Protein AF-A0A813JU28-F1 (afdb_monomer_lite)

Secondary structure (DSSP, 8-state):
----PPPPPPP-----------------------------------------------------------HHHHS-SS---------------SHHHHHHHHHHHHHHHHHHHHHHHHHHHHHHHHHHHHHHHHHHHHHHHHHHHHHHHHHHHHHHHHHHHHHHHHHHHHHHHHHHHHHHHHHHHHHHHHHHHHHHHHHHHT-

Structure (mmCIF, N/CA/C/O backbone):
data_AF-A0A813JU28-F1
#
_entry.id   AF-A0A813JU28-F1
#
loop_
_atom_site.group_PDB
_atom_site.id
_atom_site.type_symbol
_atom_site.label_atom_id
_atom_site.label_alt_id
_atom_site.label_comp_id
_atom_site.label_asym_id
_atom_site.label_entity_id
_atom_site.label_seq_id
_atom_site.pdbx_PDB_ins_code
_atom_site.Cartn_x
_atom_site.Cartn_y
_atom_site.Cartn_z
_atom_site.occupancy
_atom_site.B_iso_or_equiv
_atom_site.auth_seq_id
_atom_site.auth_comp_id
_atom_site.auth_asym_id
_atom_site.auth_atom_id
_atom_site.pdbx_PDB_model_num
ATOM 1 N N . HIS A 1 1 ? 41.456 51.556 26.340 1.00 43.59 1 HIS A N 1
ATOM 2 C CA . HIS A 1 1 ? 42.164 50.316 25.970 1.00 43.59 1 HIS A CA 1
ATOM 3 C C . HIS A 1 1 ? 41.376 49.131 26.491 1.00 43.59 1 HIS A C 1
ATOM 5 O O . HIS A 1 1 ? 41.297 48.965 27.698 1.00 43.59 1 HIS A O 1
ATOM 11 N N . VAL A 1 2 ? 40.732 48.374 25.601 1.00 49.44 2 VAL A N 1
ATOM 12 C CA . VAL A 1 2 ? 40.021 47.136 25.949 1.00 49.44 2 VAL A CA 1
ATOM 13 C C . VAL A 1 2 ? 40.863 45.980 25.423 1.00 49.44 2 VAL A C 1
ATOM 15 O O . VAL A 1 2 ? 41.168 45.916 24.235 1.00 49.44 2 VAL A O 1
ATOM 18 N N . GLU A 1 3 ? 41.313 45.138 26.344 1.00 53.16 3 GLU A N 1
ATOM 19 C CA . GLU A 1 3 ? 42.254 44.045 26.126 1.00 53.16 3 GLU A CA 1
ATOM 20 C C . GLU A 1 3 ? 41.487 42.798 25.651 1.00 53.16 3 GLU A C 1
ATOM 22 O O . GLU A 1 3 ? 40.734 42.182 26.404 1.00 53.16 3 GLU A O 1
ATOM 27 N N . MET A 1 4 ? 41.637 42.445 24.373 1.00 57.81 4 MET A N 1
ATOM 28 C CA . MET A 1 4 ? 41.062 41.231 23.787 1.00 57.81 4 MET A CA 1
ATOM 29 C C . MET A 1 4 ? 41.985 40.042 24.074 1.00 57.81 4 MET A C 1
ATOM 31 O O . MET A 1 4 ? 43.099 39.978 23.558 1.00 57.81 4 MET A O 1
ATOM 35 N N . ARG A 1 5 ? 41.524 39.083 24.885 1.00 66.38 5 ARG A N 1
ATOM 36 C CA . ARG A 1 5 ? 42.228 37.808 25.101 1.00 66.38 5 ARG A CA 1
ATOM 37 C C . ARG A 1 5 ? 41.862 36.786 24.014 1.00 66.38 5 ARG A C 1
ATOM 39 O O . ARG A 1 5 ? 40.679 36.656 23.700 1.00 66.38 5 ARG A O 1
ATOM 46 N N . PRO A 1 6 ? 42.826 36.012 23.479 1.00 67.81 6 PRO A N 1
ATOM 47 C CA . PRO A 1 6 ? 42.546 34.993 22.472 1.00 67.81 6 PRO A CA 1
ATOM 48 C C . PRO A 1 6 ? 41.989 33.694 23.081 1.00 67.81 6 PRO A C 1
ATOM 50 O O . PRO A 1 6 ? 42.410 33.239 24.148 1.00 67.81 6 PRO A O 1
ATOM 53 N N . ALA A 1 7 ? 41.046 33.087 22.359 1.00 64.56 7 ALA A N 1
ATOM 54 C CA . ALA A 1 7 ? 40.423 31.806 22.674 1.00 64.56 7 ALA A CA 1
ATOM 55 C C . ALA A 1 7 ? 41.393 30.626 22.460 1.00 64.56 7 ALA A C 1
ATOM 57 O O . ALA A 1 7 ? 42.133 30.578 21.478 1.00 64.56 7 ALA A O 1
ATOM 58 N N . LYS A 1 8 ? 41.376 29.653 23.381 1.00 69.62 8 LYS A N 1
ATOM 59 C CA . LYS A 1 8 ? 42.176 28.418 23.303 1.00 69.62 8 LYS A CA 1
ATOM 60 C C . LYS A 1 8 ? 41.512 27.378 22.382 1.00 69.62 8 LYS A C 1
ATOM 62 O O . LYS A 1 8 ? 40.290 27.244 22.429 1.00 69.62 8 LYS A O 1
ATOM 67 N N . PRO A 1 9 ? 42.286 26.588 21.614 1.00 64.25 9 PRO A N 1
ATOM 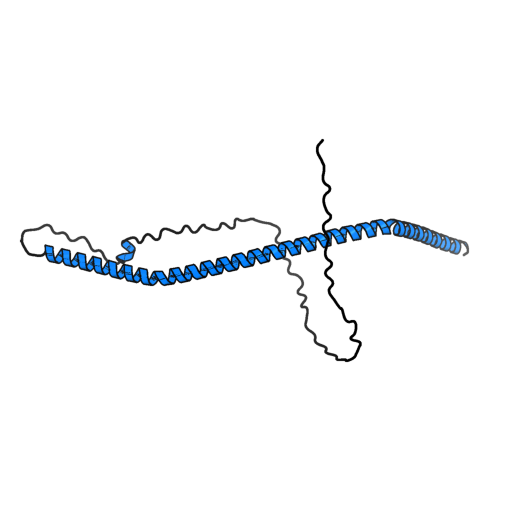68 C CA . PRO A 1 9 ? 41.743 25.526 20.775 1.00 64.25 9 PRO A CA 1
ATOM 69 C C . PRO A 1 9 ? 41.393 24.266 21.583 1.00 64.25 9 PRO A C 1
ATOM 71 O O . PRO A 1 9 ? 42.148 23.816 22.449 1.00 64.25 9 PRO A O 1
ATOM 74 N N . VAL A 1 10 ? 40.242 23.678 21.256 1.00 69.19 10 VAL A N 1
ATOM 75 C CA . VAL A 1 10 ? 39.740 22.407 21.794 1.00 69.19 10 VAL A CA 1
ATOM 76 C C . VAL A 1 10 ? 40.459 21.244 21.100 1.00 69.19 10 VAL A C 1
ATOM 78 O O . VAL A 1 10 ? 40.360 21.079 19.885 1.00 69.19 10 VAL A O 1
ATOM 81 N N . LYS A 1 11 ? 41.176 20.420 21.874 1.00 62.31 11 LYS A N 1
ATOM 82 C CA . LYS A 1 11 ? 41.761 19.149 21.415 1.00 62.31 11 LYS A CA 1
ATOM 83 C C . LYS A 1 11 ? 40.643 18.127 21.176 1.00 62.31 11 LYS A C 1
ATOM 85 O O . LYS A 1 11 ? 39.951 17.756 22.120 1.00 62.31 11 LYS A O 1
ATOM 90 N N . ARG A 1 12 ? 40.489 17.638 19.939 1.00 57.06 12 ARG A N 1
ATOM 91 C CA . ARG A 1 12 ? 39.702 16.428 19.646 1.00 57.06 12 ARG A CA 1
ATOM 92 C C . ARG A 1 12 ? 40.570 15.208 19.939 1.00 57.06 12 ARG A C 1
ATOM 94 O O . ARG A 1 12 ? 41.604 15.019 19.303 1.00 57.06 12 ARG A O 1
ATOM 101 N N . GLY A 1 13 ? 40.169 14.436 20.944 1.00 57.25 13 GLY A N 1
ATOM 102 C CA . GLY A 1 13 ? 40.769 13.150 21.272 1.00 57.25 13 GLY A CA 1
ATOM 103 C C . GLY A 1 13 ? 40.423 12.107 20.216 1.00 57.25 13 GLY A C 1
ATOM 104 O O . GLY A 1 13 ? 39.275 12.000 19.790 1.00 57.25 13 GLY A O 1
ATOM 105 N N . ALA A 1 14 ? 41.446 11.368 19.801 1.00 53.47 14 ALA A N 1
ATOM 106 C CA . ALA A 1 14 ? 41.339 10.155 19.015 1.00 53.47 14 ALA A CA 1
ATOM 107 C C . ALA A 1 14 ? 40.739 9.025 19.865 1.00 53.47 14 ALA A C 1
ATOM 109 O O . ALA A 1 14 ? 41.162 8.819 21.002 1.00 53.47 14 ALA A O 1
ATOM 110 N N . SER A 1 15 ? 39.819 8.256 19.289 1.00 57.75 15 SER A N 1
ATOM 111 C CA . SER A 1 15 ? 39.509 6.903 19.748 1.00 57.75 15 SER A CA 1
ATOM 112 C C . SER A 1 15 ? 39.747 5.948 18.586 1.00 57.75 15 SER A C 1
ATOM 114 O O . SER A 1 15 ? 39.012 5.966 17.598 1.00 57.75 15 SER A O 1
ATOM 116 N N . GLY A 1 16 ? 40.819 5.167 18.697 1.00 52.62 16 GLY A N 1
ATOM 117 C CA . GLY A 1 16 ? 41.040 3.987 17.877 1.00 52.62 16 GLY A CA 1
ATOM 118 C C . GLY A 1 16 ? 40.160 2.823 18.335 1.00 52.62 16 GLY A C 1
ATOM 119 O O . GLY A 1 16 ? 39.767 2.748 19.497 1.00 52.62 16 GLY A O 1
ATOM 120 N N . GLY A 1 17 ? 39.879 1.932 17.393 1.00 50.34 17 GLY A N 1
ATOM 121 C CA . GLY A 1 17 ? 39.308 0.599 17.583 1.00 50.34 17 GLY A CA 1
ATOM 122 C C . GLY A 1 17 ? 39.415 -0.103 16.229 1.00 50.34 17 GLY A C 1
ATOM 123 O O . GLY A 1 17 ? 38.808 0.339 15.261 1.00 50.34 17 GLY A O 1
ATOM 124 N N . ASP A 1 18 ? 40.468 -0.882 16.014 1.00 47.97 18 ASP A N 1
ATOM 125 C CA . ASP A 1 18 ? 40.593 -2.313 16.332 1.00 47.97 18 ASP A CA 1
ATOM 126 C C . ASP A 1 18 ? 40.075 -3.225 15.205 1.00 47.97 18 ASP A C 1
ATOM 128 O O . ASP A 1 18 ? 38.883 -3.439 15.020 1.00 47.97 18 ASP A O 1
ATOM 132 N N . GLY A 1 19 ? 41.043 -3.778 14.465 1.00 54.94 19 GLY A N 1
ATOM 133 C CA . GLY A 1 19 ? 41.172 -5.220 14.251 1.00 54.94 19 GLY A CA 1
ATOM 134 C C . GLY A 1 19 ? 40.055 -5.971 13.526 1.00 54.94 19 GLY A C 1
ATOM 135 O O . GLY A 1 19 ? 39.372 -6.784 14.141 1.00 54.94 19 GLY A O 1
ATOM 136 N N . ALA A 1 20 ? 39.989 -5.867 12.197 1.00 52.59 20 ALA A N 1
ATOM 137 C CA . ALA A 1 20 ? 39.341 -6.891 11.374 1.00 52.59 20 ALA A CA 1
ATOM 138 C C . ALA A 1 20 ? 40.394 -7.876 10.837 1.00 52.59 20 ALA A C 1
ATOM 140 O O . ALA A 1 20 ? 41.112 -7.602 9.874 1.00 52.59 20 ALA A O 1
ATOM 141 N N . LYS A 1 21 ? 40.491 -9.028 11.511 1.00 60.69 21 LYS A N 1
ATOM 142 C CA . LYS A 1 21 ? 41.223 -10.223 11.073 1.00 60.69 21 LYS A CA 1
ATOM 143 C C . LYS A 1 21 ? 40.696 -10.687 9.713 1.00 60.69 21 LYS A C 1
ATOM 145 O O . LYS A 1 21 ? 39.556 -11.123 9.597 1.00 60.69 21 LYS A O 1
ATOM 150 N N . MET A 1 22 ? 41.564 -10.641 8.713 1.00 49.59 22 MET A N 1
ATOM 151 C CA . MET A 1 22 ? 41.409 -11.360 7.454 1.00 49.59 22 MET A CA 1
ATOM 152 C C . MET A 1 22 ? 41.795 -12.823 7.666 1.00 49.59 22 MET A C 1
ATOM 154 O O . MET A 1 22 ? 42.898 -13.103 8.132 1.00 49.59 22 MET A O 1
ATOM 158 N N . GLY A 1 23 ? 40.915 -13.742 7.273 1.00 49.75 23 GLY A N 1
ATOM 159 C CA . GLY A 1 23 ? 41.302 -15.121 6.995 1.00 49.75 23 GLY A CA 1
ATOM 160 C C . GLY A 1 23 ? 40.292 -16.159 7.447 1.00 49.75 23 GLY A C 1
ATOM 161 O O . GLY A 1 23 ? 40.390 -16.623 8.574 1.00 49.75 23 GLY A O 1
ATOM 162 N N . ILE A 1 24 ? 39.417 -16.586 6.531 1.00 55.72 24 ILE A N 1
ATOM 163 C CA . ILE A 1 24 ? 39.067 -18.003 6.362 1.00 55.72 24 ILE A CA 1
ATOM 164 C C . ILE A 1 24 ? 38.955 -18.265 4.853 1.00 55.72 24 ILE A C 1
ATOM 166 O O . ILE A 1 24 ? 38.099 -17.715 4.164 1.00 55.72 24 ILE A O 1
ATOM 170 N N . MET A 1 25 ? 39.898 -19.061 4.351 1.00 50.22 25 MET A N 1
ATOM 171 C CA . MET A 1 25 ? 39.865 -19.716 3.044 1.00 50.22 25 MET A CA 1
ATOM 172 C C . MET A 1 25 ? 38.956 -20.953 3.112 1.00 50.22 25 MET A C 1
ATOM 174 O O . MET A 1 25 ? 38.957 -21.599 4.153 1.00 50.22 25 MET A O 1
ATOM 178 N N . ARG A 1 26 ? 38.282 -21.254 1.984 1.00 50.09 26 ARG A N 1
ATOM 179 C CA . ARG A 1 26 ? 38.041 -22.578 1.340 1.00 50.09 26 ARG A CA 1
ATOM 180 C C . ARG A 1 26 ? 37.635 -23.760 2.257 1.00 50.09 26 ARG A C 1
ATOM 182 O O . ARG A 1 26 ? 38.300 -24.048 3.233 1.00 50.09 26 ARG A O 1
ATOM 189 N N . ASP A 1 27 ? 36.577 -24.525 1.989 1.00 45.41 27 ASP A N 1
ATOM 190 C CA . ASP A 1 27 ? 36.450 -25.443 0.847 1.00 45.41 27 ASP A CA 1
ATOM 191 C C . ASP A 1 27 ? 35.089 -26.182 0.852 1.00 45.41 27 ASP A C 1
ATOM 193 O O . ASP A 1 27 ? 34.509 -26.402 1.909 1.00 45.41 27 ASP A O 1
ATOM 197 N N . ALA A 1 28 ? 34.703 -26.637 -0.350 1.00 45.62 28 ALA A N 1
ATOM 198 C CA . ALA A 1 28 ? 33.995 -27.881 -0.707 1.00 45.62 28 ALA A CA 1
ATOM 199 C C . ALA A 1 28 ? 32.572 -28.214 -0.194 1.00 45.62 28 ALA A C 1
ATOM 201 O O . ALA A 1 28 ? 32.295 -28.255 0.997 1.00 45.62 28 ALA A O 1
ATOM 202 N N . GLY A 1 29 ? 31.741 -28.707 -1.129 1.00 40.00 29 GLY A N 1
ATOM 203 C CA . GLY A 1 29 ? 30.912 -29.894 -0.859 1.00 40.00 29 GLY A CA 1
ATOM 204 C C . GLY A 1 29 ? 29.452 -29.849 -1.313 1.00 40.00 29 GLY A C 1
ATOM 205 O O . GLY A 1 29 ? 28.598 -29.328 -0.614 1.00 40.00 29 GLY A O 1
ATOM 206 N N . ALA A 1 30 ? 29.206 -30.471 -2.467 1.00 48.53 30 ALA A N 1
ATOM 207 C CA . ALA A 1 30 ? 27.951 -30.951 -3.060 1.00 48.53 30 ALA A CA 1
ATOM 208 C C . ALA A 1 30 ? 26.728 -31.208 -2.145 1.00 48.53 30 ALA A C 1
ATOM 210 O O . ALA A 1 30 ? 26.845 -31.840 -1.101 1.00 48.53 30 ALA A O 1
ATOM 211 N N . SER A 1 31 ? 25.522 -30.930 -2.654 1.00 45.62 31 SER A N 1
ATOM 212 C CA . SER A 1 31 ? 24.521 -31.980 -2.939 1.00 45.62 31 SER A CA 1
ATOM 213 C C . SER A 1 31 ? 23.272 -31.418 -3.630 1.00 45.62 31 SER A C 1
ATOM 215 O O . SER A 1 31 ? 22.869 -30.277 -3.428 1.00 45.62 31 SER A O 1
ATOM 217 N N . SER A 1 32 ? 22.741 -32.259 -4.509 1.00 49.91 32 SER A N 1
ATOM 218 C CA . SER A 1 32 ? 21.509 -32.141 -5.282 1.00 49.91 32 SER A CA 1
ATOM 219 C C . SER A 1 32 ? 20.284 -32.259 -4.377 1.00 49.91 32 SER A C 1
ATOM 221 O O . SER A 1 32 ? 20.268 -33.160 -3.545 1.00 49.91 32 SER A O 1
ATOM 223 N N . ASP A 1 33 ? 19.248 -31.452 -4.609 1.00 52.53 33 ASP A N 1
ATOM 224 C CA . ASP A 1 33 ? 17.870 -31.880 -4.352 1.00 52.53 33 ASP A CA 1
ATOM 225 C C . ASP A 1 33 ? 16.913 -31.155 -5.304 1.00 52.53 33 ASP A C 1
ATOM 227 O O . ASP A 1 33 ? 16.855 -29.924 -5.359 1.00 52.53 33 ASP A O 1
ATOM 231 N N . GLU A 1 34 ? 16.212 -31.953 -6.105 1.00 54.66 34 GLU A N 1
ATOM 232 C CA . GLU A 1 34 ? 15.062 -31.522 -6.884 1.00 54.66 34 GLU A CA 1
ATOM 233 C C . GLU A 1 34 ? 13.837 -31.453 -5.971 1.00 54.66 34 GLU A C 1
ATOM 235 O O . GLU A 1 34 ? 13.659 -32.285 -5.084 1.00 54.66 34 GLU A O 1
ATOM 240 N N . GLY A 1 35 ? 12.964 -30.474 -6.195 1.00 46.38 35 GLY A N 1
ATOM 241 C CA . GLY A 1 35 ? 11.748 -30.332 -5.406 1.00 46.38 35 GLY A CA 1
ATOM 242 C C . GLY A 1 35 ? 10.858 -29.225 -5.937 1.00 46.38 35 GLY A C 1
ATOM 243 O O . GLY A 1 35 ? 10.902 -28.090 -5.471 1.00 46.38 35 GLY A O 1
ATOM 244 N N . GLU A 1 36 ? 10.061 -29.579 -6.937 1.00 48.81 36 GLU A N 1
ATOM 245 C CA . GLU A 1 36 ? 8.922 -28.824 -7.443 1.00 48.81 36 GLU A CA 1
ATOM 246 C C . GLU A 1 36 ? 8.051 -28.261 -6.308 1.00 48.81 36 GLU A C 1
ATOM 248 O O . GLU A 1 36 ? 7.661 -28.974 -5.384 1.00 48.81 36 GLU A O 1
ATOM 253 N N . SER A 1 37 ? 7.656 -26.993 -6.414 1.00 47.88 37 SER A N 1
ATOM 254 C CA . SER A 1 37 ? 6.416 -26.489 -5.816 1.00 47.88 37 SER A CA 1
ATOM 255 C C . SER A 1 37 ? 5.927 -25.273 -6.595 1.00 47.88 37 SER A C 1
ATOM 257 O O . SER A 1 37 ? 6.357 -24.141 -6.394 1.00 47.88 37 SER A O 1
ATOM 259 N N . ALA A 1 38 ? 5.046 -25.592 -7.540 1.00 42.38 38 ALA A N 1
ATOM 260 C CA . ALA A 1 38 ? 4.008 -24.784 -8.163 1.00 42.38 38 ALA A CA 1
ATOM 261 C C . ALA A 1 38 ? 3.862 -23.331 -7.670 1.00 42.38 38 ALA A C 1
ATOM 263 O O . ALA A 1 38 ? 3.266 -23.056 -6.628 1.00 42.38 38 ALA A O 1
ATOM 264 N N . ILE A 1 39 ? 4.267 -22.386 -8.518 1.00 44.91 39 ILE A N 1
ATOM 265 C CA . ILE A 1 39 ? 3.690 -21.043 -8.520 1.00 44.91 39 ILE A CA 1
ATOM 266 C C . ILE A 1 39 ? 2.420 -21.154 -9.366 1.00 44.91 39 ILE A C 1
ATOM 268 O O . ILE A 1 39 ? 2.476 -21.163 -10.595 1.00 44.91 39 ILE A O 1
ATOM 272 N N . ALA A 1 40 ? 1.278 -21.343 -8.707 1.00 41.72 40 ALA A N 1
ATOM 273 C CA . ALA A 1 40 ? -0.017 -21.338 -9.369 1.00 41.72 40 ALA A CA 1
ATOM 274 C C . ALA A 1 40 ? -0.274 -19.945 -9.962 1.00 41.72 40 ALA A C 1
ATOM 276 O O . ALA A 1 40 ? -0.632 -19.000 -9.260 1.00 41.72 40 ALA A O 1
ATOM 277 N N . LEU A 1 41 ? -0.079 -19.836 -11.275 1.00 44.62 41 LEU A N 1
ATOM 278 C CA . LEU A 1 41 ? -0.705 -18.822 -12.107 1.00 44.62 41 LEU A CA 1
ATOM 279 C C . LEU A 1 41 ? -2.212 -19.093 -12.104 1.00 44.62 41 LEU A C 1
ATOM 281 O O . LEU A 1 41 ? -2.676 -20.032 -12.747 1.00 44.62 41 LEU A O 1
ATOM 285 N N . VAL A 1 42 ? -2.974 -18.272 -11.388 1.00 40.44 42 VAL A N 1
ATOM 286 C CA . VAL A 1 42 ? -4.395 -18.082 -11.689 1.00 40.44 42 VAL A CA 1
ATOM 287 C C . VAL A 1 42 ? -4.512 -16.727 -12.366 1.00 40.44 42 VAL A C 1
ATOM 289 O O . VAL A 1 42 ? -4.503 -15.681 -11.719 1.00 40.44 42 VAL A O 1
ATOM 292 N N . SER A 1 43 ? -4.544 -16.790 -13.694 1.00 43.16 43 SER A N 1
ATOM 293 C CA . SER A 1 43 ? -5.000 -15.719 -14.568 1.00 43.16 43 SER A CA 1
ATOM 294 C C . SER A 1 43 ? -6.480 -15.424 -14.332 1.00 43.16 43 SER A C 1
ATOM 296 O O . SER A 1 43 ? -7.288 -16.333 -14.149 1.00 43.16 43 SER A O 1
ATOM 298 N N . ASP A 1 44 ? -6.781 -14.133 -14.421 1.00 38.16 44 ASP A N 1
ATOM 299 C CA . ASP A 1 44 ? -7.996 -13.531 -14.960 1.00 38.16 44 ASP A CA 1
ATOM 300 C C . ASP A 1 44 ? -9.339 -13.932 -14.343 1.00 38.16 44 ASP A C 1
ATOM 302 O O . ASP A 1 44 ? -10.022 -14.885 -14.715 1.00 38.16 44 ASP A O 1
ATOM 306 N N . SER A 1 45 ? -9.814 -13.049 -13.473 1.00 40.78 45 SER A N 1
ATOM 307 C CA . SER A 1 45 ? -11.221 -12.675 -13.490 1.00 40.78 45 SER A CA 1
ATOM 308 C C . SER A 1 45 ? -11.300 -11.160 -13.508 1.00 40.78 45 SER A C 1
ATOM 310 O O . SER A 1 45 ? -10.994 -10.480 -12.529 1.00 40.78 45 SER A O 1
ATOM 312 N N . GLU A 1 46 ? -11.680 -10.651 -14.674 1.00 48.91 46 GLU A N 1
ATOM 313 C CA . GLU A 1 46 ? -12.202 -9.311 -14.853 1.00 48.91 46 GLU A CA 1
ATOM 314 C C . GLU A 1 46 ? -13.262 -9.024 -13.786 1.00 48.91 46 GLU A C 1
ATOM 316 O O . GLU A 1 46 ? -14.347 -9.599 -13.795 1.00 48.91 46 GLU A O 1
ATOM 321 N N . LEU A 1 47 ? -12.975 -8.087 -12.888 1.00 41.09 47 LEU A N 1
ATOM 322 C CA . LEU A 1 47 ? -14.012 -7.301 -12.239 1.00 41.09 47 LEU A CA 1
ATOM 323 C C . LEU A 1 47 ? -13.609 -5.839 -12.330 1.00 41.09 47 LEU A C 1
ATOM 325 O O . LEU A 1 47 ? -12.983 -5.254 -11.448 1.00 41.09 47 LEU A O 1
ATOM 329 N N . SER A 1 48 ? -14.010 -5.268 -13.463 1.00 38.47 48 SER A N 1
ATOM 330 C CA . SER A 1 48 ? -14.520 -3.908 -13.540 1.00 38.47 48 SER A CA 1
ATOM 331 C C . SER A 1 48 ? -15.209 -3.512 -12.228 1.00 38.47 48 SER A C 1
ATOM 333 O O . SER A 1 48 ? -16.300 -3.982 -11.916 1.00 38.47 48 SER A O 1
ATOM 335 N N . PHE A 1 49 ? -14.581 -2.608 -11.486 1.00 38.00 49 PHE A N 1
ATOM 336 C CA . PHE A 1 49 ? -15.301 -1.619 -10.695 1.00 38.00 49 PHE A CA 1
ATOM 337 C C . PHE A 1 49 ? -14.883 -0.241 -11.198 1.00 38.00 49 PHE A C 1
ATOM 339 O O . PHE A 1 49 ? -14.161 0.518 -10.554 1.00 38.00 49 PHE A O 1
ATOM 346 N N . GLY A 1 50 ? -15.362 0.060 -12.409 1.00 35.22 50 GLY A N 1
ATOM 347 C CA . GLY A 1 50 ? -15.671 1.430 -12.785 1.00 35.22 50 GLY A CA 1
ATOM 348 C C . GLY A 1 50 ? -16.585 2.045 -11.724 1.00 35.22 50 GLY A C 1
ATOM 349 O O . GLY A 1 50 ? -17.478 1.386 -11.187 1.00 35.22 50 GLY A O 1
ATOM 350 N N . GLY A 1 51 ? -16.289 3.290 -11.366 1.00 46.84 51 GLY A N 1
ATOM 351 C CA . GLY A 1 51 ? -16.872 3.950 -10.212 1.00 46.84 51 GLY A CA 1
ATOM 352 C C . GLY A 1 51 ? -18.395 3.993 -10.213 1.00 46.84 51 GLY A C 1
ATOM 353 O O . GLY A 1 51 ? -19.009 4.393 -11.192 1.00 46.84 51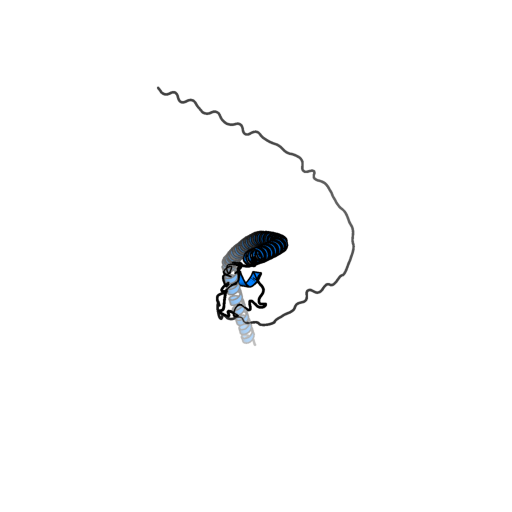 GLY A O 1
ATOM 354 N N . VAL A 1 52 ? -18.978 3.699 -9.053 1.00 40.88 52 VAL A N 1
ATOM 355 C CA . VAL A 1 52 ? -20.234 4.293 -8.596 1.00 40.88 52 VAL A CA 1
ATOM 356 C C . VAL A 1 52 ? -20.186 4.347 -7.068 1.00 40.88 52 VAL A C 1
ATOM 358 O O . VAL A 1 52 ? -20.048 3.324 -6.409 1.00 40.88 52 VAL A O 1
ATOM 361 N N . GLY A 1 53 ? -20.317 5.548 -6.507 1.00 37.56 53 GLY A N 1
ATOM 362 C CA . GLY A 1 53 ? -20.762 5.740 -5.127 1.00 37.56 53 GLY A CA 1
ATOM 363 C C . GLY A 1 53 ? -19.706 5.567 -4.037 1.00 37.56 53 GLY A C 1
ATOM 364 O O . GLY A 1 53 ? -19.642 4.538 -3.372 1.00 37.56 53 GLY A O 1
ATOM 365 N N . LEU A 1 54 ? -19.021 6.668 -3.706 1.00 41.44 54 LEU A N 1
ATOM 366 C CA . LEU A 1 54 ? -18.661 6.987 -2.318 1.00 41.44 54 LEU A CA 1
ATOM 367 C C . LEU A 1 54 ? -19.957 7.142 -1.497 1.00 41.44 54 LEU A C 1
ATOM 369 O O . LEU A 1 54 ? -20.345 8.231 -1.076 1.00 41.44 54 LEU A O 1
ATOM 373 N N . SER A 1 55 ? -20.671 6.038 -1.303 1.00 37.91 55 SER A N 1
ATOM 374 C CA . SER A 1 55 ? -21.734 5.937 -0.324 1.00 37.91 55 SER A CA 1
ATOM 375 C C . SER A 1 55 ? -21.053 5.927 1.029 1.00 37.91 55 SER A C 1
ATOM 377 O O . SER A 1 55 ? -20.452 4.934 1.430 1.00 37.91 55 SER A O 1
ATOM 379 N N . ARG A 1 56 ? -21.104 7.095 1.681 1.00 47.88 56 ARG A N 1
ATOM 380 C CA . ARG A 1 56 ? -21.026 7.291 3.131 1.00 47.88 56 ARG A CA 1
ATOM 381 C C . ARG A 1 56 ? -21.106 5.955 3.878 1.00 47.88 56 ARG A C 1
ATOM 383 O O . ARG A 1 56 ? -22.202 5.436 4.086 1.00 47.88 56 ARG A O 1
ATOM 390 N N . PHE A 1 57 ? -19.973 5.471 4.381 1.00 36.28 57 PHE A N 1
ATOM 391 C CA . PHE A 1 57 ? -19.990 4.683 5.608 1.00 36.28 57 PHE A CA 1
ATOM 392 C C . PHE A 1 57 ? -20.399 5.644 6.726 1.00 36.28 57 PHE A C 1
ATOM 394 O O . PHE A 1 57 ? -19.578 6.229 7.429 1.00 36.28 57 PHE A O 1
ATOM 401 N N . GLY A 1 58 ? -21.707 5.885 6.812 1.00 33.22 58 GLY A N 1
ATOM 402 C CA . GLY A 1 58 ? -22.327 6.430 7.998 1.00 33.22 58 GLY A CA 1
ATOM 403 C C . GLY A 1 58 ? -22.101 5.411 9.095 1.00 33.22 58 GLY A C 1
ATOM 404 O O . GLY A 1 58 ? -22.772 4.388 9.137 1.00 33.22 58 GLY A O 1
ATOM 405 N N . VAL A 1 59 ? -21.127 5.680 9.956 1.00 43.78 59 VAL A N 1
ATOM 406 C CA . VAL A 1 59 ? -21.107 5.118 11.301 1.00 43.78 59 VAL A CA 1
ATOM 407 C C . VAL A 1 59 ? -22.421 5.577 11.932 1.00 43.78 59 VAL A C 1
ATOM 409 O O . VAL A 1 59 ? -22.583 6.789 12.111 1.00 43.78 59 VAL A O 1
ATOM 412 N N . PRO A 1 60 ? -23.394 4.702 12.245 1.00 37.91 60 PRO A N 1
ATOM 413 C CA . PRO A 1 60 ? -24.407 5.127 13.181 1.00 37.91 60 PRO A CA 1
ATOM 414 C C . PRO A 1 60 ? -23.655 5.346 14.491 1.00 37.91 60 PRO A C 1
ATOM 416 O O . PRO A 1 60 ? -23.096 4.414 15.070 1.00 37.91 60 PRO A O 1
ATOM 419 N N . ALA A 1 61 ? -23.582 6.606 14.919 1.00 37.12 61 ALA A N 1
ATOM 420 C CA . ALA A 1 61 ? -23.311 6.927 16.301 1.00 37.12 61 ALA A CA 1
ATOM 421 C C . ALA A 1 61 ? -24.382 6.192 17.110 1.00 37.12 61 ALA A C 1
ATOM 423 O O . ALA A 1 61 ? -25.527 6.635 17.183 1.00 37.12 61 ALA A O 1
ATOM 424 N N . ALA A 1 62 ? -24.025 5.024 17.643 1.00 35.62 62 ALA A N 1
ATOM 425 C CA . ALA A 1 62 ? -24.770 4.400 18.712 1.00 35.62 62 ALA A CA 1
ATOM 426 C C . ALA A 1 62 ? -24.648 5.368 19.884 1.00 35.62 62 ALA A C 1
ATOM 428 O O . ALA A 1 62 ? -23.663 5.385 20.621 1.00 35.62 62 ALA A O 1
ATOM 429 N N . THR A 1 63 ? -25.624 6.262 19.973 1.00 37.06 63 THR A N 1
ATOM 430 C CA . THR A 1 63 ? -25.925 6.974 21.196 1.00 37.06 63 THR A CA 1
ATOM 431 C C . THR A 1 63 ? -26.011 5.910 22.289 1.00 37.06 63 THR A C 1
ATOM 433 O O . THR A 1 63 ? -26.762 4.944 22.126 1.00 37.06 63 THR A O 1
ATOM 436 N N . PRO A 1 64 ? -25.245 6.008 23.389 1.00 39.31 64 PRO A N 1
ATOM 437 C CA . PRO A 1 64 ? -25.569 5.220 24.558 1.00 39.31 64 PRO A CA 1
ATOM 438 C C . PRO A 1 64 ? -26.930 5.740 25.015 1.00 39.31 64 PRO A C 1
ATOM 440 O O . PRO A 1 64 ? -27.039 6.796 25.638 1.00 39.31 64 PRO A O 1
ATOM 443 N N . SER A 1 65 ? -27.993 5.044 24.613 1.00 37.91 65 SER A N 1
ATOM 444 C CA . SER A 1 65 ? -29.309 5.207 25.196 1.00 37.91 65 SER A CA 1
ATOM 445 C C . SER A 1 65 ? -29.136 4.911 26.675 1.00 37.91 65 SER A C 1
ATOM 447 O O . SER A 1 65 ? -29.029 3.752 27.065 1.00 37.91 65 SER A O 1
ATOM 449 N N . SER A 1 66 ? -28.995 5.987 27.450 1.00 36.69 66 SER A N 1
ATOM 450 C CA . SER A 1 66 ? -29.374 6.128 28.849 1.00 36.69 66 SER A CA 1
ATOM 451 C C . SER A 1 66 ? -30.044 4.853 29.370 1.00 36.69 66 SER A C 1
ATOM 453 O O . SER A 1 66 ? -31.264 4.709 29.288 1.00 36.69 66 SER A O 1
ATOM 455 N N . MET A 1 67 ? -29.247 3.925 29.904 1.00 45.62 67 MET A N 1
ATOM 456 C CA . MET A 1 67 ? -29.750 2.895 30.803 1.00 45.62 67 MET A CA 1
ATOM 457 C C . MET A 1 67 ? -30.071 3.598 32.119 1.00 45.62 67 MET A C 1
ATOM 459 O O . MET A 1 67 ? -29.337 3.528 33.098 1.00 45.62 67 MET A O 1
ATOM 463 N N . THR A 1 68 ? -31.160 4.357 32.116 1.00 42.22 68 THR A N 1
ATOM 464 C CA . THR A 1 68 ? -31.846 4.739 33.336 1.00 42.22 68 THR A CA 1
ATOM 465 C C . THR A 1 68 ? -32.682 3.527 33.732 1.00 42.22 68 THR A C 1
ATOM 467 O O . THR A 1 68 ? -33.612 3.165 33.001 1.00 42.22 68 THR A O 1
ATOM 470 N N . PRO A 1 69 ? -32.366 2.837 34.844 1.00 44.25 69 PRO A N 1
ATOM 471 C CA . PRO A 1 69 ? -33.224 1.774 35.337 1.00 44.25 69 PRO A CA 1
ATOM 472 C C . PRO A 1 69 ? -34.577 2.401 35.677 1.00 44.25 69 PRO A C 1
ATOM 474 O O . PRO A 1 69 ? -34.734 3.124 36.658 1.00 44.25 69 PRO A O 1
ATOM 477 N N . THR A 1 70 ? -35.561 2.185 34.810 1.00 51.75 70 THR A N 1
ATOM 478 C CA . THR A 1 70 ? -36.929 2.630 35.062 1.00 51.75 70 THR A CA 1
ATOM 479 C C . THR A 1 70 ? -37.541 1.631 36.040 1.00 51.75 70 THR A C 1
ATOM 481 O O . THR A 1 70 ? -37.408 0.425 35.837 1.00 51.75 70 THR A O 1
ATOM 484 N N . LEU A 1 71 ? -38.240 2.103 37.079 1.00 44.97 71 LEU A N 1
ATOM 485 C CA . LEU A 1 71 ? -38.915 1.263 38.090 1.00 44.97 71 LEU A CA 1
ATOM 486 C C . LEU A 1 71 ? -39.785 0.137 37.485 1.00 44.97 71 LEU A C 1
ATOM 488 O O . LEU A 1 71 ? -39.981 -0.899 38.116 1.00 44.97 71 LEU A O 1
ATOM 492 N N . ALA A 1 72 ? -40.250 0.306 36.243 1.00 47.09 72 ALA A N 1
ATOM 493 C CA . ALA A 1 72 ? -40.970 -0.701 35.464 1.00 47.09 72 ALA A CA 1
ATOM 494 C C . ALA A 1 72 ? -40.140 -1.959 35.118 1.00 47.09 72 ALA A C 1
ATOM 496 O O . ALA A 1 72 ? -40.704 -3.046 35.032 1.00 47.09 72 ALA A O 1
ATOM 497 N N . GLY A 1 73 ? -38.818 -1.840 34.950 1.00 46.22 73 GLY A N 1
ATOM 498 C CA . GLY A 1 73 ? -37.920 -2.975 34.703 1.00 46.22 73 GLY A CA 1
ATOM 499 C C . GLY A 1 73 ? -37.590 -3.778 35.967 1.00 46.22 73 GLY A C 1
ATOM 500 O O . GLY A 1 73 ? -37.381 -4.983 35.888 1.00 46.22 73 GLY A O 1
ATOM 501 N N . VAL A 1 74 ? -37.610 -3.130 37.138 1.00 51.53 74 VAL A N 1
ATOM 502 C CA . VAL A 1 74 ? -37.301 -3.754 38.441 1.00 51.53 74 VAL A CA 1
ATOM 503 C C . VAL A 1 74 ? -38.533 -4.422 39.068 1.00 51.53 74 VAL A C 1
ATOM 505 O O . VAL A 1 74 ? -38.406 -5.404 39.793 1.00 51.53 74 VAL A O 1
ATOM 508 N N . LEU A 1 75 ? -39.747 -3.948 38.765 1.00 48.03 75 LEU A N 1
ATOM 509 C CA . LEU A 1 75 ? -40.987 -4.531 39.299 1.00 48.03 75 LEU A CA 1
ATOM 510 C C . LEU A 1 75 ? -41.488 -5.768 38.539 1.00 48.03 75 LEU A C 1
ATOM 512 O O . LEU A 1 75 ? -42.390 -6.446 39.029 1.00 48.03 75 LEU A O 1
ATOM 516 N N . GLY A 1 76 ? -40.899 -6.089 37.384 1.00 39.25 76 GLY A N 1
ATOM 517 C CA . GLY A 1 76 ? -41.395 -7.139 36.504 1.00 39.25 76 GLY A CA 1
ATOM 518 C C . GLY A 1 76 ? -42.750 -6.766 35.894 1.00 39.25 76 GLY A C 1
ATOM 519 O O . GLY A 1 76 ? -43.650 -6.240 36.546 1.00 39.25 76 GLY A O 1
ATOM 520 N N . ALA A 1 77 ? -42.936 -7.072 34.614 1.00 48.91 77 ALA A N 1
ATOM 521 C CA . ALA A 1 77 ? -44.193 -6.885 33.888 1.00 48.91 77 ALA A CA 1
ATOM 522 C C . ALA A 1 77 ? -45.309 -7.865 34.340 1.00 48.91 77 ALA A C 1
ATOM 524 O O . ALA A 1 77 ? -46.052 -8.408 33.527 1.00 48.91 77 ALA A O 1
ATOM 525 N N . GLY A 1 78 ? -45.435 -8.118 35.646 1.00 44.97 78 GLY A N 1
ATOM 526 C CA . GLY A 1 78 ? -46.328 -9.100 36.246 1.00 44.97 78 GLY A CA 1
ATOM 527 C C . GLY A 1 78 ? -47.194 -8.500 37.351 1.00 44.97 78 GLY A C 1
ATOM 528 O O . GLY A 1 78 ? -46.888 -8.639 38.526 1.00 44.97 78 GLY A O 1
ATOM 529 N N . ARG A 1 79 ? -48.333 -7.916 36.953 1.00 43.25 79 ARG A N 1
ATOM 530 C CA . ARG A 1 79 ? -49.530 -7.662 37.785 1.00 43.25 79 ARG A CA 1
ATOM 531 C C . ARG A 1 79 ? -49.366 -6.715 38.988 1.00 43.25 79 ARG A C 1
ATOM 533 O O . ARG A 1 79 ? -49.510 -7.124 40.136 1.00 43.25 79 ARG A O 1
ATOM 540 N N . VAL A 1 80 ? -49.316 -5.409 38.723 1.00 41.75 80 VAL A N 1
ATOM 541 C CA . VAL A 1 80 ? -49.912 -4.428 39.649 1.00 41.75 80 VAL A CA 1
ATOM 542 C C . VAL A 1 80 ? -51.417 -4.394 39.377 1.00 41.75 80 VAL A C 1
ATOM 544 O O . VAL A 1 80 ? -51.899 -3.672 38.510 1.00 41.75 80 VAL A O 1
ATOM 547 N N . ARG A 1 81 ? -52.177 -5.231 40.089 1.00 42.94 81 ARG A N 1
ATOM 548 C CA . ARG A 1 81 ? -53.643 -5.158 40.126 1.00 42.94 81 ARG A CA 1
ATOM 549 C C . ARG A 1 81 ? -54.032 -4.163 41.222 1.00 42.94 81 ARG A C 1
ATOM 551 O O . ARG A 1 81 ? -54.408 -4.558 42.316 1.00 42.94 81 ARG A O 1
ATOM 558 N N . MET A 1 82 ? -53.890 -2.871 40.941 1.00 48.66 82 MET A N 1
ATOM 559 C CA . MET A 1 82 ? -54.516 -1.810 41.732 1.00 48.66 82 MET A CA 1
ATOM 560 C C . MET A 1 82 ? -55.796 -1.396 41.019 1.00 48.66 82 MET A C 1
ATOM 562 O O . MET A 1 82 ? -55.716 -0.697 40.020 1.00 48.66 82 MET A O 1
ATOM 566 N N . LEU A 1 83 ? -56.945 -1.876 41.503 1.00 44.34 83 LEU A N 1
ATOM 567 C CA . LEU A 1 83 ? -58.246 -1.190 41.476 1.00 44.34 83 LEU A CA 1
ATOM 568 C C . LEU A 1 83 ? -59.290 -2.114 42.111 1.00 44.34 83 LEU A C 1
ATOM 570 O O . LEU A 1 83 ? -59.856 -3.001 41.478 1.00 44.34 83 LEU A O 1
ATOM 574 N N . GLY A 1 84 ? -59.490 -1.903 43.405 1.00 31.06 84 GLY A N 1
ATOM 575 C CA . GLY A 1 84 ? -60.519 -2.534 44.216 1.00 31.06 84 GLY A CA 1
ATOM 576 C C . GLY A 1 84 ? -60.732 -1.693 45.465 1.00 31.06 84 GLY A C 1
ATOM 577 O O . GLY A 1 84 ? -60.428 -2.132 46.565 1.00 31.06 84 GLY A O 1
ATOM 578 N N . SER A 1 85 ? -61.168 -0.448 45.273 1.00 42.12 85 SER A N 1
ATOM 579 C CA . SER A 1 85 ? -61.781 0.341 46.338 1.00 42.12 85 SER A CA 1
ATOM 580 C C . SER A 1 85 ? -63.241 -0.097 46.447 1.00 42.12 85 SER A C 1
ATOM 582 O O . SER A 1 85 ? -63.952 -0.050 45.442 1.00 42.12 85 SER A O 1
ATOM 584 N N . PRO A 1 86 ? -63.707 -0.486 47.640 1.00 44.81 86 PRO A N 1
ATOM 585 C CA . PRO A 1 86 ? -65.032 -0.098 48.061 1.00 44.81 86 PRO A CA 1
ATOM 586 C C . PRO A 1 86 ? -64.895 0.910 49.199 1.00 44.81 86 PRO A C 1
ATOM 588 O O . PRO A 1 86 ? -64.212 0.692 50.199 1.00 44.81 86 PRO A O 1
ATOM 591 N N . ALA A 1 87 ? -65.557 2.044 49.002 1.00 47.22 87 ALA A N 1
ATOM 592 C CA . ALA A 1 87 ? -66.047 2.867 50.087 1.00 47.22 87 ALA A CA 1
ATOM 593 C C . ALA A 1 87 ? -66.844 1.996 51.076 1.00 47.22 87 ALA A C 1
ATOM 595 O O . ALA A 1 87 ? -67.597 1.124 50.643 1.00 47.22 87 ALA A O 1
ATOM 596 N N . GLY A 1 88 ? -66.714 2.257 52.377 1.00 41.31 88 GLY A N 1
ATOM 597 C CA . GLY A 1 88 ? -67.625 1.694 53.374 1.00 41.31 88 GLY A CA 1
ATOM 598 C C . GLY A 1 88 ? -66.983 1.387 54.721 1.00 41.31 88 GLY A C 1
ATOM 599 O O . GLY A 1 88 ? -66.304 0.382 54.865 1.00 41.31 88 GLY A O 1
ATOM 600 N N . ASP A 1 89 ? -67.288 2.259 55.677 1.00 35.94 89 ASP A N 1
ATOM 601 C CA . ASP A 1 89 ? -67.440 2.019 57.115 1.00 35.94 89 ASP A CA 1
ATOM 602 C C . ASP A 1 89 ? -66.272 1.544 58.005 1.00 35.94 89 ASP A C 1
ATOM 604 O O . ASP A 1 89 ? -65.716 0.458 57.898 1.00 35.94 89 ASP A O 1
ATOM 608 N N . GLN A 1 90 ? -66.007 2.412 58.989 1.00 53.59 90 GLN A N 1
ATOM 609 C CA . GLN A 1 90 ? -65.893 2.120 60.422 1.00 53.59 90 GLN A CA 1
ATOM 610 C C . GLN A 1 90 ? -65.351 0.743 60.832 1.00 53.59 90 GLN A C 1
ATOM 612 O O . GLN A 1 90 ? -66.091 -0.230 60.903 1.00 53.59 90 GLN A O 1
ATOM 617 N N . SER A 1 91 ? -64.102 0.714 61.302 1.00 36.16 91 SER A N 1
ATOM 618 C CA . SER A 1 91 ? -63.735 0.036 62.555 1.00 36.16 91 SER A CA 1
ATOM 619 C C . SER A 1 91 ? -62.270 0.329 62.880 1.00 36.16 91 SER A C 1
ATOM 621 O O . SER A 1 91 ? -61.377 0.094 62.065 1.00 36.16 91 SER A O 1
ATOM 623 N N . GLY A 1 92 ? -62.008 0.862 64.073 1.00 50.16 92 GLY A N 1
ATOM 624 C CA . GLY A 1 92 ? -60.655 0.953 64.609 1.00 50.16 92 GLY A CA 1
ATOM 625 C C . GLY A 1 92 ? -60.085 -0.451 64.820 1.00 50.16 92 GLY A C 1
ATOM 626 O O . GLY A 1 92 ? -60.560 -1.199 65.669 1.00 50.16 92 GLY A O 1
ATOM 627 N N . SER A 1 93 ? -59.069 -0.823 64.043 1.00 40.81 93 SER A N 1
ATOM 628 C CA . SER A 1 93 ? -58.291 -2.051 64.238 1.00 40.81 93 SER A CA 1
ATOM 629 C C . SER A 1 93 ? -56.908 -1.934 63.568 1.00 40.81 93 SER A C 1
ATOM 631 O O . SER A 1 93 ? -56.740 -1.107 62.670 1.00 40.81 93 SER A O 1
ATOM 633 N N . PRO A 1 94 ? -55.892 -2.716 63.986 1.00 43.56 94 PRO A N 1
ATOM 634 C CA . PRO A 1 94 ? -54.454 -2.415 63.868 1.00 43.56 94 PRO A CA 1
ATOM 635 C C . PRO A 1 94 ? -53.854 -2.650 62.463 1.00 43.56 94 PRO A C 1
ATOM 637 O O . PRO A 1 94 ? -52.679 -2.985 62.315 1.00 43.56 94 PRO A O 1
ATOM 640 N N . ALA A 1 95 ? -54.645 -2.469 61.406 1.00 47.59 95 ALA A N 1
ATOM 641 C CA . ALA A 1 95 ? -54.260 -2.755 60.026 1.00 47.59 95 ALA A CA 1
ATOM 642 C C . ALA A 1 95 ? -53.208 -1.780 59.455 1.00 47.59 95 ALA A C 1
ATOM 644 O O . ALA A 1 95 ? -52.502 -2.128 58.509 1.00 47.59 95 ALA A O 1
ATOM 645 N N . SER A 1 96 ? -53.039 -0.586 60.041 1.00 51.03 96 SER A N 1
ATOM 646 C CA . SER A 1 96 ? -52.041 0.396 59.580 1.00 51.03 96 SER A CA 1
ATOM 647 C C . SER A 1 96 ? -50.591 0.028 59.930 1.00 51.03 96 SER A C 1
ATOM 649 O O . SER A 1 96 ? -49.668 0.506 59.276 1.00 51.03 96 SER A O 1
ATOM 651 N N . MET A 1 97 ? -50.370 -0.846 60.922 1.00 49.75 97 MET A N 1
ATOM 652 C CA . MET A 1 97 ? -49.030 -1.358 61.248 1.00 49.75 97 MET A CA 1
ATOM 653 C C . MET A 1 97 ? -48.622 -2.562 60.387 1.00 49.75 97 MET A C 1
ATOM 655 O O . MET A 1 97 ? -47.434 -2.795 60.178 1.00 49.75 97 MET A O 1
ATOM 659 N N . GLN A 1 98 ? -49.584 -3.315 59.845 1.00 53.97 98 GLN A N 1
ATOM 660 C CA . GLN A 1 98 ? -49.296 -4.426 58.929 1.00 53.97 98 GLN A CA 1
ATOM 661 C C . GLN A 1 98 ? -49.009 -3.938 57.501 1.00 53.97 98 GLN A C 1
ATOM 663 O O . GLN A 1 98 ? -48.179 -4.523 56.803 1.00 53.97 98 GLN A O 1
ATOM 668 N N . SER A 1 99 ? -49.627 -2.830 57.076 1.00 62.25 99 SER A N 1
ATOM 669 C CA . SER A 1 99 ? -49.372 -2.227 55.762 1.00 62.25 99 SER A CA 1
ATOM 670 C C . SER A 1 99 ? -47.970 -1.617 55.649 1.00 62.25 99 SER A C 1
ATOM 672 O O . SER A 1 99 ? -47.319 -1.779 54.618 1.00 62.25 99 SER A O 1
ATOM 674 N N . SER A 1 100 ? -47.452 -0.987 56.708 1.00 72.56 100 SER A N 1
ATOM 675 C CA . SER A 1 100 ? -46.084 -0.445 56.727 1.00 72.56 100 SER A CA 1
ATOM 676 C C . SER A 1 100 ? -45.015 -1.545 56.699 1.00 72.56 100 SER A C 1
ATOM 678 O O . SER A 1 100 ? -44.009 -1.409 56.002 1.00 72.56 100 SER A O 1
ATOM 680 N N . SER A 1 101 ? -45.260 -2.672 57.377 1.00 77.00 101 SER A N 1
ATOM 681 C CA . SER A 1 101 ? -44.390 -3.854 57.335 1.00 77.00 101 SER A CA 1
ATOM 682 C C . SER A 1 101 ? -44.315 -4.475 55.933 1.00 77.00 101 SER A C 1
ATOM 684 O O . SER A 1 101 ? -43.224 -4.789 55.454 1.00 77.00 101 SER A O 1
ATOM 686 N N . ALA A 1 102 ? -45.448 -4.578 55.229 1.00 80.50 102 ALA A N 1
ATOM 687 C CA . ALA A 1 102 ? -45.489 -5.089 53.859 1.00 80.50 102 ALA A CA 1
ATOM 688 C C . ALA A 1 102 ? -44.727 -4.186 52.872 1.00 80.50 102 ALA A C 1
ATOM 690 O O . ALA A 1 102 ? -43.984 -4.681 52.023 1.00 80.50 102 ALA A O 1
ATOM 691 N N . VAL A 1 103 ? -44.855 -2.862 53.010 1.00 86.00 103 VAL A N 1
ATOM 692 C CA . VAL A 1 103 ? -44.091 -1.896 52.202 1.00 86.00 103 VAL A CA 1
ATOM 693 C C . VAL A 1 103 ? -42.591 -2.026 52.473 1.00 86.00 103 VAL A C 1
ATOM 695 O O . VAL A 1 103 ? -41.800 -2.043 51.534 1.00 86.00 103 VAL A O 1
ATOM 698 N N . PHE A 1 104 ? -42.186 -2.184 53.733 1.00 87.88 104 PHE A N 1
ATOM 699 C CA . PHE A 1 104 ? -40.780 -2.377 54.089 1.00 87.88 104 PHE A CA 1
ATOM 700 C C . PHE A 1 104 ? -40.198 -3.674 53.502 1.00 87.88 104 PHE A C 1
ATOM 702 O O . PHE A 1 104 ? -39.117 -3.656 52.915 1.00 87.88 104 PHE A O 1
ATOM 709 N N . ALA A 1 105 ? -40.937 -4.786 53.571 1.00 89.56 105 ALA A N 1
ATOM 710 C CA . ALA A 1 105 ? -40.538 -6.048 52.947 1.00 89.56 105 ALA A CA 1
ATOM 711 C C . ALA A 1 105 ? -40.401 -5.923 51.418 1.00 89.56 105 ALA A C 1
ATOM 713 O O . ALA A 1 105 ? -39.455 -6.448 50.826 1.00 89.56 105 ALA A O 1
ATOM 714 N N . GLN A 1 106 ? -41.310 -5.180 50.781 1.00 91.38 106 GLN A N 1
ATOM 715 C CA . GLN A 1 106 ? -41.239 -4.879 49.353 1.00 91.38 106 GLN A CA 1
ATOM 716 C C . GLN A 1 106 ? -39.973 -4.076 49.011 1.00 91.38 106 GLN A C 1
ATOM 718 O O . GLN A 1 106 ? -39.277 -4.415 48.056 1.00 91.38 106 GLN A O 1
ATOM 723 N N . VAL A 1 107 ? -39.641 -3.046 49.799 1.00 93.56 107 VAL A N 1
ATOM 724 C CA . VAL A 1 107 ? -38.420 -2.242 49.615 1.00 93.56 107 VAL A CA 1
ATOM 725 C C . VAL A 1 107 ? -37.169 -3.106 49.765 1.00 93.56 107 VAL A C 1
ATOM 727 O O . VAL A 1 107 ? -36.291 -3.044 48.909 1.00 93.56 107 VAL A O 1
ATOM 730 N N . LEU A 1 108 ? -37.099 -3.966 50.785 1.00 95.56 108 LEU A N 1
ATOM 731 C CA . LEU A 1 108 ? -35.966 -4.880 50.964 1.00 95.56 108 LEU A CA 1
ATOM 732 C C . LEU A 1 108 ? -35.798 -5.844 49.784 1.00 95.56 108 LEU A C 1
ATOM 734 O O . LEU A 1 108 ? -34.675 -6.093 49.350 1.00 95.56 108 LEU A O 1
ATOM 738 N N . LYS A 1 109 ? -36.902 -6.343 49.218 1.00 95.00 109 LYS A N 1
ATOM 739 C CA . LYS A 1 109 ? -36.861 -7.189 48.019 1.00 95.00 109 LYS A CA 1
ATOM 740 C C . LYS A 1 109 ? -36.303 -6.437 46.810 1.00 95.00 109 LYS A C 1
ATOM 742 O O . LYS A 1 109 ? -35.489 -6.990 46.074 1.00 95.00 109 LYS A O 1
ATOM 747 N N . VAL A 1 110 ? -36.708 -5.180 46.622 1.00 95.62 110 VAL A N 1
ATOM 748 C CA . VAL A 1 110 ? -36.157 -4.316 45.568 1.00 95.62 110 VAL A CA 1
ATOM 749 C C . VAL A 1 110 ? -34.658 -4.104 45.785 1.00 95.62 110 VAL A C 1
ATOM 751 O O . VAL A 1 110 ? -33.885 -4.307 44.853 1.00 95.62 110 VAL A O 1
ATOM 754 N N . VAL A 1 111 ? -34.226 -3.788 47.009 1.00 95.62 111 VAL A N 1
ATOM 755 C CA . VAL A 1 111 ? -32.801 -3.615 47.340 1.00 95.62 111 VAL A CA 1
ATOM 756 C C . VAL A 1 111 ? -31.998 -4.879 47.027 1.00 95.62 111 VAL A C 1
ATOM 758 O O . VAL A 1 111 ? -30.974 -4.785 46.356 1.00 95.62 111 VAL A O 1
ATOM 761 N N . ALA A 1 112 ? -32.481 -6.056 47.429 1.00 95.06 112 ALA A N 1
ATOM 762 C CA . ALA A 1 112 ? -31.817 -7.324 47.132 1.00 95.06 112 ALA A CA 1
ATOM 763 C C . ALA A 1 112 ? -31.721 -7.588 45.619 1.00 95.06 112 ALA A C 1
ATOM 765 O O . ALA A 1 112 ? -30.678 -8.015 45.129 1.00 95.06 112 ALA A O 1
ATOM 766 N N . SER A 1 113 ? -32.782 -7.285 44.862 1.00 96.00 113 SER A N 1
ATOM 767 C CA . SER A 1 113 ? -32.769 -7.439 43.402 1.00 96.00 113 SER A CA 1
ATOM 768 C C . SER A 1 113 ? -31.764 -6.505 42.720 1.00 96.00 113 SER A C 1
ATOM 770 O O . SER A 1 113 ? -31.041 -6.933 41.825 1.00 96.00 113 SER A O 1
ATOM 772 N N . LEU A 1 114 ? -31.659 -5.256 43.187 1.00 96.25 114 LEU A N 1
ATOM 773 C CA . LEU A 1 114 ? -30.699 -4.281 42.670 1.00 96.25 114 LEU A CA 1
ATOM 774 C C . LEU A 1 114 ? -29.260 -4.668 43.018 1.00 96.25 114 LEU A C 1
ATOM 776 O O . LEU A 1 114 ? -28.370 -4.494 42.193 1.00 96.25 114 LEU A O 1
ATOM 780 N N . GLN A 1 115 ? -29.026 -5.220 44.211 1.00 96.38 115 GLN A N 1
ATOM 781 C CA . GLN A 1 115 ? -27.714 -5.741 44.599 1.00 96.38 115 GLN A CA 1
ATOM 782 C C . GLN A 1 115 ? -27.293 -6.928 43.729 1.00 96.38 115 GLN A C 1
ATOM 784 O O . GLN A 1 115 ? -26.150 -6.962 43.283 1.00 96.38 115 GLN A O 1
ATOM 789 N N . GLY A 1 116 ? -28.213 -7.854 43.437 1.00 96.50 116 GLY A N 1
ATOM 790 C CA . GLY A 1 116 ? -27.953 -8.959 42.512 1.00 96.50 116 GLY A CA 1
ATOM 791 C C . GLY A 1 116 ? -27.609 -8.463 41.107 1.00 96.50 116 GLY A C 1
ATOM 792 O O . GLY A 1 116 ? -26.574 -8.830 40.563 1.00 96.50 116 GLY A O 1
ATOM 793 N N . GLN A 1 117 ? -28.406 -7.538 40.560 1.00 96.06 117 GLN A N 1
ATOM 794 C CA . GLN A 1 117 ? -28.128 -6.936 39.250 1.00 96.06 117 GLN A CA 1
ATOM 795 C C . GLN A 1 117 ? -26.789 -6.191 39.212 1.00 96.06 117 GLN A C 1
ATOM 797 O O . GLN A 1 117 ? -26.072 -6.268 38.216 1.00 96.06 117 GLN A O 1
ATOM 802 N N . LEU A 1 118 ? -26.428 -5.488 40.289 1.00 96.50 118 LEU A N 1
ATOM 803 C CA . LEU A 1 118 ? -25.139 -4.808 40.387 1.00 96.50 118 LEU A CA 1
ATOM 804 C C . LEU A 1 118 ? -23.983 -5.816 40.326 1.00 96.50 118 LEU A C 1
ATOM 806 O O . LEU A 1 118 ? -23.069 -5.633 39.524 1.00 96.50 118 LEU A O 1
ATOM 810 N N . GLN A 1 119 ? -24.068 -6.899 41.103 1.00 96.75 119 GLN A N 1
ATOM 811 C CA . GLN A 1 119 ? -23.068 -7.972 41.121 1.00 96.75 119 GLN A CA 1
ATOM 812 C C . GLN A 1 119 ? -22.954 -8.697 39.775 1.00 96.75 119 GLN A C 1
ATOM 814 O O . GLN A 1 119 ? -21.857 -9.063 39.369 1.00 96.75 119 GLN A O 1
ATOM 819 N N . GLU A 1 120 ? -24.064 -8.878 39.056 1.00 95.81 120 GLU A N 1
ATOM 820 C CA . GLU A 1 120 ? -24.064 -9.461 37.708 1.00 95.81 120 GLU A CA 1
ATOM 821 C C . GLU A 1 120 ? -23.466 -8.511 36.659 1.00 95.81 120 GLU A C 1
ATOM 823 O O . GLU A 1 120 ? -22.807 -8.951 35.717 1.00 95.81 120 GLU A O 1
ATOM 828 N N . SER A 1 121 ? -23.677 -7.201 36.814 1.00 96.94 121 SER A N 1
ATOM 829 C CA . SER A 1 121 ? -23.179 -6.195 35.870 1.00 96.94 121 SER A CA 1
ATOM 830 C C . SER A 1 121 ? -21.679 -5.918 36.001 1.00 96.94 121 SER A C 1
ATOM 832 O O . SER A 1 121 ? -21.029 -5.583 35.013 1.00 96.94 121 SER A O 1
ATOM 834 N N . GLU A 1 122 ? -21.113 -6.088 37.195 1.00 97.31 122 GLU A N 1
ATOM 835 C CA . GLU A 1 122 ? -19.704 -5.826 37.484 1.00 97.31 122 GLU A CA 1
ATOM 836 C C . GLU A 1 122 ? -18.727 -6.609 36.577 1.00 97.31 122 GLU A C 1
ATOM 838 O O . GLU A 1 122 ? -17.921 -5.964 35.898 1.00 97.31 122 GLU A O 1
ATOM 843 N N . PRO A 1 123 ? -18.801 -7.952 36.448 1.00 97.06 123 PRO A N 1
ATOM 844 C CA . PRO A 1 123 ? -17.902 -8.696 35.561 1.00 97.06 123 PRO A CA 1
ATOM 845 C C . PRO A 1 123 ? -18.079 -8.314 34.087 1.00 97.06 123 PRO A C 1
ATOM 847 O O . PRO A 1 123 ? -17.102 -8.280 33.342 1.00 97.06 123 PRO A O 1
ATOM 850 N N . LEU A 1 124 ? -19.297 -7.956 33.664 1.00 97.38 124 LEU A N 1
ATOM 851 C CA . LEU A 1 124 ? -19.548 -7.503 32.294 1.00 97.38 124 LEU A CA 1
ATOM 852 C C . LEU A 1 124 ? -18.815 -6.192 31.992 1.00 97.38 124 LEU A C 1
ATOM 854 O O . LEU A 1 124 ? -18.280 -6.032 30.895 1.00 97.38 124 LEU A O 1
ATOM 858 N N . VAL A 1 125 ? -18.763 -5.262 32.949 1.00 97.88 125 VAL A N 1
ATOM 859 C CA . VAL A 1 125 ? -18.004 -4.011 32.799 1.00 97.88 125 VAL A CA 1
ATOM 860 C C . VAL A 1 125 ? -16.508 -4.301 32.688 1.00 97.88 125 VAL A C 1
ATOM 862 O O . VAL A 1 125 ? -15.855 -3.744 31.806 1.00 97.88 125 VAL A O 1
ATOM 865 N N . PHE A 1 126 ? -15.973 -5.209 33.509 1.00 97.88 126 PHE A N 1
ATOM 866 C CA . PHE A 1 126 ? -14.571 -5.630 33.411 1.00 97.88 126 PHE A CA 1
ATOM 867 C C . PHE A 1 126 ? -14.246 -6.272 32.054 1.00 97.88 126 PHE A C 1
ATOM 869 O O . PHE A 1 126 ? -13.257 -5.902 31.420 1.00 97.88 126 PHE A O 1
ATOM 876 N N . ASP A 1 127 ? -15.100 -7.169 31.559 1.00 98.31 127 ASP A N 1
ATOM 877 C CA . ASP A 1 127 ? -14.926 -7.811 30.252 1.00 98.31 127 ASP A CA 1
ATOM 878 C C . ASP A 1 127 ? -14.980 -6.805 29.097 1.00 98.31 127 ASP A C 1
ATOM 880 O O . ASP A 1 127 ? -14.209 -6.894 28.134 1.00 98.31 127 ASP A O 1
ATOM 884 N N . LEU A 1 128 ? -15.905 -5.844 29.164 1.00 97.94 128 LEU A N 1
ATOM 885 C CA . LEU A 1 128 ? -16.012 -4.778 28.170 1.00 97.94 128 LEU A CA 1
ATOM 886 C C . LEU A 1 128 ? -14.787 -3.865 28.199 1.00 97.94 128 LEU A C 1
ATOM 888 O O . LEU A 1 128 ? -14.290 -3.510 27.129 1.00 97.94 128 LEU A O 1
ATOM 892 N N . GLN A 1 129 ? -14.266 -3.543 29.384 1.00 98.56 129 GLN A N 1
ATOM 893 C CA . GLN A 1 129 ? -13.042 -2.760 29.526 1.00 98.56 129 GLN A CA 1
ATOM 894 C C . GLN A 1 129 ? -11.842 -3.496 28.918 1.00 98.56 129 GLN A C 1
ATOM 896 O O . GLN A 1 129 ? -11.139 -2.934 28.082 1.00 98.56 129 GLN A O 1
ATOM 901 N N . ALA A 1 130 ? -11.665 -4.783 29.229 1.00 98.44 130 ALA A N 1
ATOM 902 C CA . ALA A 1 130 ? -10.586 -5.591 28.660 1.00 98.44 130 ALA A CA 1
ATOM 903 C C . ALA A 1 130 ? -10.666 -5.678 27.123 1.00 98.44 130 ALA A C 1
ATOM 905 O O . ALA A 1 130 ? -9.652 -5.613 26.420 1.00 98.44 130 ALA A O 1
ATOM 906 N N . LYS A 1 131 ? -11.881 -5.791 26.568 1.00 98.50 131 LYS A N 1
ATOM 907 C CA . LYS A 1 131 ? -12.101 -5.752 25.114 1.00 98.50 131 LYS A CA 1
ATOM 908 C C . LYS A 1 131 ? -11.771 -4.384 24.521 1.00 98.50 131 LYS A C 1
ATOM 910 O O . LYS A 1 131 ? -11.177 -4.339 23.444 1.00 98.50 131 LYS A O 1
ATOM 915 N N . ALA A 1 132 ? -12.146 -3.294 25.190 1.00 98.25 132 ALA A N 1
ATOM 916 C CA . ALA A 1 132 ? -11.832 -1.939 24.748 1.00 98.25 132 ALA A CA 1
ATOM 917 C C . ALA A 1 132 ? -10.314 -1.720 24.680 1.00 98.25 132 ALA A C 1
ATOM 919 O O . ALA A 1 132 ? -9.812 -1.294 23.638 1.00 98.25 132 ALA A O 1
ATOM 920 N N . ASP A 1 133 ? -9.585 -2.128 25.719 1.00 98.44 133 ASP A N 1
ATOM 921 C CA . ASP A 1 133 ? -8.125 -2.023 25.780 1.00 98.44 133 ASP A CA 1
ATOM 922 C C . ASP A 1 133 ? -7.460 -2.854 24.666 1.00 98.44 133 ASP A C 1
ATOM 924 O O . ASP A 1 133 ? -6.585 -2.369 23.943 1.00 98.44 133 ASP A O 1
ATOM 928 N N . SER A 1 134 ? -7.940 -4.084 24.436 1.00 98.62 134 SER A N 1
ATOM 929 C CA . SER A 1 134 ? -7.455 -4.942 23.345 1.00 98.62 134 SER A CA 1
ATOM 930 C C . SER A 1 134 ? -7.693 -4.331 21.958 1.00 98.62 134 SER A C 1
ATOM 932 O O . SER A 1 134 ? -6.840 -4.422 21.068 1.00 98.62 134 SER A O 1
ATOM 934 N N . LEU A 1 135 ? -8.853 -3.705 21.740 1.00 98.44 135 LEU A N 1
ATOM 935 C CA . LEU A 1 135 ? -9.158 -3.022 20.482 1.00 98.44 135 LEU A CA 1
ATOM 936 C C . LEU A 1 135 ? -8.297 -1.771 20.294 1.00 98.44 135 LEU A C 1
ATOM 938 O O . LEU A 1 135 ? -7.848 -1.507 19.175 1.00 98.44 135 LEU A O 1
ATOM 942 N N . GLU A 1 136 ? -8.029 -1.023 21.362 1.00 98.75 136 GLU A N 1
ATOM 943 C CA . GLU A 1 136 ? -7.139 0.131 21.310 1.00 98.75 136 GLU A CA 1
ATOM 944 C C . GLU A 1 136 ? -5.702 -0.281 20.961 1.00 98.75 136 GLU A C 1
ATOM 946 O O . GLU A 1 136 ? -5.068 0.336 20.099 1.00 98.75 136 GLU A O 1
ATOM 951 N N . GLU A 1 137 ? -5.199 -1.369 21.543 1.00 98.62 137 GLU A N 1
ATOM 952 C CA . GLU A 1 137 ? -3.884 -1.915 21.210 1.00 98.62 137 GLU A CA 1
ATOM 953 C C . GLU A 1 137 ? -3.804 -2.360 19.741 1.00 98.62 137 GLU A C 1
ATOM 955 O O . GLU A 1 137 ? -2.877 -1.973 19.019 1.00 98.62 137 GLU A O 1
ATOM 960 N N . LYS A 1 138 ? -4.818 -3.087 19.248 1.00 98.56 138 LYS A N 1
ATOM 961 C CA . LYS A 1 138 ? -4.915 -3.472 17.827 1.00 98.56 138 LYS A CA 1
ATOM 962 C C . LYS A 1 138 ? -4.935 -2.252 16.913 1.00 98.56 138 LYS A C 1
ATOM 964 O O . LYS A 1 138 ? -4.249 -2.246 15.891 1.00 98.56 138 LYS A O 1
ATOM 969 N N . ARG A 1 139 ? -5.670 -1.199 17.281 1.00 98.62 139 ARG A N 1
ATOM 970 C CA . ARG A 1 139 ? -5.693 0.063 16.532 1.00 98.62 139 ARG A CA 1
ATOM 971 C C . ARG A 1 139 ? -4.302 0.692 16.466 1.00 98.62 139 ARG A C 1
ATOM 973 O O . ARG A 1 139 ? -3.869 1.072 15.381 1.00 98.62 139 ARG A O 1
ATOM 980 N N . ARG A 1 140 ? -3.586 0.780 17.591 1.00 98.75 140 ARG A N 1
ATOM 981 C CA . ARG A 1 140 ? -2.215 1.321 17.634 1.00 98.75 140 ARG A CA 1
ATOM 982 C C . ARG A 1 140 ? -1.261 0.507 16.755 1.00 98.75 140 ARG A C 1
ATOM 984 O O . ARG A 1 140 ? -0.455 1.092 16.035 1.00 98.75 140 ARG A O 1
ATOM 991 N N . LEU A 1 141 ? -1.370 -0.822 16.767 1.00 98.69 141 LEU A N 1
ATOM 992 C CA . LEU A 1 141 ? -0.563 -1.700 15.915 1.00 98.69 141 LEU A CA 1
ATOM 993 C C . LEU A 1 141 ? -0.847 -1.476 14.423 1.00 98.69 141 LEU A C 1
ATOM 995 O O . LEU A 1 141 ? 0.087 -1.370 13.628 1.00 98.69 141 LEU A O 1
ATOM 999 N N . LEU A 1 142 ? -2.123 -1.397 14.041 1.00 98.56 142 LEU A N 1
ATOM 1000 C CA . LEU A 1 142 ? -2.525 -1.169 12.653 1.00 98.56 142 LEU A CA 1
ATOM 1001 C C . LEU A 1 142 ? -2.063 0.195 12.138 1.00 98.56 142 LEU A C 1
ATOM 1003 O O . LEU A 1 142 ? -1.590 0.269 11.010 1.00 98.56 142 LEU A O 1
ATOM 1007 N N . LEU A 1 143 ? -2.126 1.242 12.966 1.00 98.62 143 LEU A N 1
ATOM 1008 C CA . LEU A 1 143 ? -1.600 2.561 12.606 1.00 98.62 143 LEU A CA 1
ATOM 1009 C C . LEU A 1 143 ? -0.102 2.502 12.294 1.00 98.62 143 LEU A C 1
ATOM 1011 O O . LEU A 1 143 ? 0.312 2.947 11.229 1.00 98.62 143 LEU A O 1
ATOM 1015 N N . ARG A 1 144 ? 0.701 1.855 13.148 1.00 98.62 144 ARG A N 1
ATOM 1016 C CA . ARG A 1 144 ? 2.141 1.681 12.882 1.00 98.62 144 ARG A CA 1
ATOM 1017 C C . ARG A 1 144 ? 2.398 0.922 11.581 1.00 98.62 144 ARG A C 1
ATOM 1019 O O . ARG A 1 144 ? 3.279 1.297 10.816 1.00 98.62 144 ARG A O 1
ATOM 1026 N N . ARG A 1 145 ? 1.630 -0.140 11.311 1.00 98.62 145 ARG A N 1
ATOM 1027 C CA . ARG A 1 145 ? 1.746 -0.904 10.056 1.00 98.62 145 ARG A CA 1
ATOM 1028 C C . ARG A 1 145 ? 1.385 -0.063 8.835 1.00 98.62 145 ARG A C 1
ATOM 1030 O O . ARG A 1 145 ? 2.094 -0.143 7.840 1.00 98.62 145 ARG A O 1
ATOM 1037 N N . ALA A 1 146 ? 0.327 0.740 8.919 1.00 98.25 146 ALA A N 1
ATOM 1038 C CA . ALA A 1 146 ? -0.068 1.646 7.847 1.00 98.25 146 ALA A CA 1
ATOM 1039 C C . ALA A 1 146 ? 1.029 2.680 7.563 1.00 98.25 146 ALA A C 1
ATOM 1041 O O . ALA A 1 146 ? 1.403 2.861 6.410 1.00 98.25 146 ALA A O 1
ATOM 1042 N N . GLU A 1 147 ? 1.618 3.274 8.603 1.00 98.62 147 GLU A N 1
ATOM 1043 C CA . GLU A 1 147 ? 2.738 4.205 8.441 1.00 98.62 147 GLU A CA 1
ATOM 1044 C C . GLU A 1 147 ? 3.979 3.539 7.826 1.00 98.62 147 GLU A C 1
ATOM 1046 O O . GLU A 1 147 ? 4.693 4.159 7.042 1.00 98.62 147 GLU A O 1
ATOM 1051 N N . HIS A 1 148 ? 4.291 2.290 8.186 1.00 98.50 148 HIS A N 1
ATOM 1052 C CA . HIS A 1 148 ? 5.389 1.557 7.547 1.00 98.50 148 HIS A CA 1
ATOM 1053 C C . HIS A 1 148 ? 5.103 1.293 6.068 1.00 98.50 148 HIS A C 1
ATOM 1055 O O . HIS A 1 148 ? 5.947 1.604 5.235 1.00 98.50 148 HIS A O 1
ATOM 1061 N N . ALA A 1 149 ? 3.900 0.816 5.742 1.00 98.25 149 ALA A N 1
ATOM 1062 C CA . ALA A 1 149 ? 3.493 0.590 4.359 1.00 98.25 149 ALA A CA 1
ATOM 1063 C C . ALA A 1 149 ? 3.508 1.884 3.525 1.00 98.25 149 ALA A C 1
ATOM 1065 O O . ALA A 1 149 ? 3.874 1.855 2.352 1.00 98.25 149 ALA A O 1
ATOM 1066 N N . GLU A 1 150 ? 3.148 3.024 4.121 1.00 98.44 150 GLU A N 1
ATOM 1067 C CA . GLU A 1 150 ? 3.232 4.332 3.469 1.00 98.44 150 GLU A CA 1
ATOM 1068 C C . GLU A 1 150 ? 4.682 4.723 3.164 1.00 98.44 150 GLU A C 1
ATOM 1070 O O . GLU A 1 150 ? 4.992 5.066 2.025 1.00 98.44 150 GLU A O 1
ATOM 1075 N N . ARG A 1 151 ? 5.593 4.578 4.135 1.00 98.69 151 ARG A N 1
ATOM 1076 C CA . ARG A 1 151 ? 7.027 4.833 3.915 1.00 98.69 151 ARG A CA 1
ATOM 1077 C C . ARG A 1 151 ? 7.608 3.917 2.835 1.00 98.69 151 ARG A C 1
ATOM 1079 O O . ARG A 1 151 ? 8.358 4.387 1.984 1.00 98.69 151 ARG A O 1
ATOM 1086 N N . ASP A 1 152 ? 7.245 2.637 2.839 1.00 98.62 152 ASP A N 1
ATOM 1087 C CA . ASP A 1 152 ? 7.707 1.671 1.837 1.00 98.62 152 ASP A CA 1
ATOM 1088 C C . ASP A 1 152 ? 7.202 2.033 0.434 1.00 98.62 152 ASP A C 1
ATOM 1090 O O . ASP A 1 152 ? 7.968 1.999 -0.535 1.00 98.62 152 ASP A O 1
ATOM 1094 N N . ARG A 1 153 ? 5.931 2.445 0.323 1.00 98.50 153 ARG A N 1
ATOM 1095 C CA . ARG A 1 153 ? 5.359 2.965 -0.924 1.00 98.50 153 ARG A CA 1
ATOM 1096 C C . ARG A 1 153 ? 6.136 4.184 -1.412 1.00 98.50 153 ARG A C 1
ATOM 1098 O O . ARG A 1 153 ? 6.490 4.235 -2.586 1.00 98.50 153 ARG A O 1
ATOM 1105 N N . ASP A 1 154 ? 6.413 5.146 -0.540 1.00 98.62 154 ASP A N 1
ATOM 1106 C CA . ASP A 1 154 ? 7.100 6.381 -0.921 1.00 98.62 154 ASP A CA 1
ATOM 1107 C C . ASP A 1 154 ? 8.537 6.102 -1.402 1.00 98.62 154 ASP A C 1
ATOM 1109 O O . ASP A 1 154 ? 8.977 6.663 -2.407 1.00 98.62 154 ASP A O 1
ATOM 1113 N N . VAL A 1 155 ? 9.245 5.161 -0.764 1.00 98.62 155 VAL A N 1
ATOM 1114 C CA . VAL A 1 155 ? 10.562 4.684 -1.225 1.00 98.62 155 VAL A CA 1
ATOM 1115 C C . VAL A 1 155 ? 10.465 4.014 -2.598 1.00 98.62 155 VAL A C 1
ATOM 1117 O O . VAL A 1 155 ? 11.311 4.257 -3.460 1.00 98.62 155 VAL A O 1
ATOM 1120 N N . ALA A 1 156 ? 9.449 3.178 -2.827 1.00 98.25 156 ALA A N 1
ATOM 1121 C CA . ALA A 1 156 ? 9.244 2.524 -4.117 1.00 98.25 156 ALA A CA 1
ATOM 1122 C C . ALA A 1 156 ? 8.958 3.543 -5.231 1.00 98.25 156 ALA A C 1
ATOM 1124 O O . ALA A 1 156 ? 9.594 3.490 -6.283 1.00 98.25 156 ALA A O 1
ATOM 1125 N N . VAL A 1 157 ? 8.075 4.513 -4.976 1.00 98.69 157 VAL A N 1
ATOM 1126 C CA . VAL A 1 157 ? 7.779 5.611 -5.908 1.00 98.69 157 VAL A CA 1
ATOM 1127 C C . VAL A 1 157 ? 9.046 6.397 -6.223 1.00 98.69 157 VAL A C 1
ATOM 1129 O O . VAL A 1 157 ? 9.329 6.647 -7.393 1.00 98.69 157 VAL A O 1
ATOM 1132 N N . HIS A 1 158 ? 9.853 6.729 -5.213 1.00 98.62 158 HIS A N 1
ATOM 1133 C CA . HIS A 1 158 ? 11.101 7.446 -5.436 1.00 98.62 158 HIS A CA 1
ATOM 1134 C C . HIS A 1 158 ? 12.049 6.671 -6.365 1.00 98.62 158 HIS A C 1
ATOM 1136 O O . HIS A 1 158 ? 12.500 7.219 -7.370 1.00 98.62 158 HIS A O 1
ATOM 1142 N N . ARG A 1 159 ? 12.251 5.369 -6.125 1.00 98.44 159 ARG A N 1
ATOM 1143 C CA . ARG A 1 159 ? 13.071 4.513 -7.002 1.00 98.44 159 ARG A CA 1
ATOM 1144 C C . ARG A 1 159 ? 12.526 4.431 -8.427 1.00 98.44 159 ARG A C 1
ATOM 1146 O O . ARG A 1 159 ? 13.310 4.442 -9.373 1.00 98.44 159 ARG A O 1
ATOM 1153 N N . CYS A 1 160 ? 11.205 4.373 -8.600 1.00 98.44 160 CYS A N 1
ATOM 1154 C CA . CYS A 1 160 ? 10.586 4.422 -9.925 1.00 98.44 160 CYS A CA 1
ATOM 1155 C C . CYS A 1 160 ? 10.903 5.742 -10.635 1.00 98.44 160 CYS A C 1
ATOM 1157 O O . CYS A 1 160 ? 11.359 5.716 -11.774 1.00 98.44 160 CYS A O 1
ATOM 1159 N N . THR A 1 161 ? 10.753 6.882 -9.953 1.00 98.50 161 THR A N 1
ATOM 1160 C CA . THR A 1 161 ? 11.067 8.195 -10.544 1.00 98.50 161 THR A CA 1
ATOM 1161 C C . THR A 1 161 ? 12.544 8.332 -10.922 1.00 98.50 161 THR A C 1
ATOM 1163 O O . THR A 1 161 ? 12.868 8.867 -11.982 1.00 98.50 161 THR A O 1
ATOM 1166 N N . GLU A 1 162 ? 13.454 7.802 -10.100 1.00 98.50 162 GLU A N 1
ATOM 1167 C CA . GLU A 1 162 ? 14.887 7.765 -10.405 1.00 98.50 162 GLU A CA 1
ATOM 1168 C C . GLU A 1 162 ? 15.187 6.861 -11.606 1.00 98.50 162 GLU A C 1
ATOM 1170 O O . GLU A 1 162 ? 15.955 7.241 -12.494 1.00 98.50 162 GLU A O 1
ATOM 1175 N N . GLY A 1 163 ? 14.550 5.688 -11.665 1.00 98.44 163 GLY A N 1
ATOM 1176 C CA . GLY A 1 163 ? 14.666 4.747 -12.775 1.00 98.44 163 GLY A CA 1
ATOM 1177 C C . GLY A 1 163 ? 14.162 5.333 -14.094 1.00 98.44 163 GLY A C 1
ATOM 1178 O O . GLY A 1 163 ? 14.848 5.239 -15.111 1.00 98.44 163 GLY A O 1
ATOM 1179 N N . GLU A 1 164 ? 13.013 6.008 -14.083 1.00 98.50 164 GLU A N 1
ATOM 1180 C CA . GLU A 1 164 ? 12.467 6.711 -15.248 1.00 98.50 164 GLU A CA 1
ATOM 1181 C C . GLU A 1 164 ? 13.389 7.840 -15.715 1.00 98.50 164 GLU A C 1
ATOM 1183 O O . GLU A 1 164 ? 13.663 7.966 -16.912 1.00 98.50 164 GLU A O 1
ATOM 1188 N N . ALA A 1 165 ? 13.921 8.633 -14.780 1.00 98.50 165 ALA A N 1
ATOM 1189 C CA . ALA A 1 165 ? 14.876 9.687 -15.096 1.00 98.50 165 ALA A CA 1
ATOM 1190 C C . ALA A 1 165 ? 16.172 9.119 -15.698 1.00 98.50 165 ALA A C 1
ATOM 1192 O O . ALA A 1 165 ? 16.683 9.660 -16.680 1.00 98.50 165 ALA A O 1
ATOM 1193 N N . SER A 1 166 ? 16.689 8.015 -15.153 1.00 98.38 166 SER A N 1
ATOM 1194 C CA . SER A 1 166 ? 17.867 7.319 -15.680 1.00 98.38 166 SER A CA 1
ATOM 1195 C C . SER A 1 166 ? 17.617 6.763 -17.084 1.00 98.38 166 SER A C 1
ATOM 1197 O O . SER A 1 166 ? 18.402 7.022 -17.996 1.00 98.38 166 SER A O 1
ATOM 1199 N N . ALA A 1 167 ? 16.487 6.083 -17.296 1.00 98.38 167 ALA A N 1
ATOM 1200 C CA . ALA A 1 167 ? 16.107 5.544 -18.598 1.00 98.38 167 ALA A CA 1
ATOM 1201 C C . ALA A 1 167 ? 15.932 6.651 -19.646 1.00 98.38 167 ALA A C 1
ATOM 1203 O O . ALA A 1 167 ? 16.350 6.496 -20.794 1.00 98.38 167 ALA A O 1
ATOM 1204 N N . ARG A 1 168 ? 15.342 7.785 -19.257 1.00 98.62 168 ARG A N 1
ATOM 1205 C CA . ARG A 1 168 ? 15.210 8.951 -20.130 1.00 98.62 168 ARG A CA 1
ATOM 1206 C C . ARG A 1 168 ? 16.574 9.499 -20.546 1.00 98.62 168 ARG A C 1
ATOM 1208 O O . ARG A 1 168 ? 16.786 9.685 -21.739 1.00 98.62 168 ARG A O 1
ATOM 1215 N N . ARG A 1 169 ? 17.504 9.679 -19.602 1.00 98.62 169 ARG A N 1
ATOM 1216 C CA . ARG A 1 169 ? 18.878 10.117 -19.908 1.00 98.62 169 ARG A CA 1
ATOM 1217 C C . ARG A 1 169 ? 19.581 9.144 -20.848 1.00 98.62 169 ARG A C 1
ATOM 1219 O O . ARG A 1 169 ? 20.114 9.572 -21.859 1.00 98.62 169 ARG A O 1
ATOM 1226 N N . ALA A 1 170 ? 19.493 7.840 -20.586 1.00 98.50 170 ALA A N 1
ATOM 1227 C CA . ALA A 1 170 ? 20.095 6.826 -21.451 1.00 98.50 170 ALA A CA 1
ATOM 1228 C C . ALA A 1 170 ? 19.539 6.873 -22.887 1.00 98.50 170 ALA A C 1
ATOM 1230 O O . ALA A 1 170 ? 20.284 6.709 -23.851 1.00 98.50 170 ALA A O 1
ATOM 1231 N N . ARG A 1 171 ? 18.234 7.135 -23.055 1.00 98.38 171 ARG A N 1
ATOM 1232 C CA . ARG A 1 171 ? 17.622 7.328 -24.381 1.00 98.38 171 ARG A CA 1
ATOM 1233 C C . ARG A 1 171 ? 18.117 8.599 -25.061 1.00 98.38 171 ARG A C 1
ATOM 1235 O O . ARG A 1 171 ? 18.421 8.558 -26.248 1.00 98.38 171 ARG A O 1
ATOM 1242 N N . GLU A 1 172 ? 18.194 9.705 -24.327 1.00 98.62 172 GLU A N 1
ATOM 1243 C CA . GLU A 1 172 ? 18.712 10.981 -24.834 1.00 98.62 172 GLU A CA 1
ATOM 1244 C C . GLU A 1 172 ? 20.188 10.848 -25.259 1.00 98.62 172 GLU A C 1
ATOM 1246 O O . GLU A 1 172 ? 20.564 11.316 -26.332 1.00 98.62 172 GLU A O 1
ATOM 1251 N N . GLU A 1 173 ? 21.000 10.121 -24.488 1.00 98.44 173 GLU A N 1
ATOM 1252 C CA . GLU A 1 173 ? 22.400 9.809 -24.804 1.00 98.44 173 GLU A CA 1
ATOM 1253 C C . GLU A 1 173 ? 22.544 8.868 -26.015 1.00 98.44 173 GLU A C 1
ATOM 1255 O O . GLU A 1 173 ? 23.439 9.052 -26.843 1.00 98.44 173 GLU A O 1
ATOM 1260 N N . ALA A 1 174 ? 21.658 7.875 -26.155 1.00 98.12 174 ALA A N 1
ATOM 1261 C CA . ALA A 1 174 ? 21.687 6.914 -27.260 1.00 98.12 174 ALA A CA 1
ATOM 1262 C C . ALA A 1 174 ? 21.109 7.466 -28.578 1.00 98.12 174 ALA A C 1
ATOM 1264 O O . ALA A 1 174 ? 21.494 7.005 -29.657 1.00 98.12 174 ALA A O 1
ATOM 1265 N N . ALA A 1 175 ? 20.217 8.460 -28.520 1.00 98.50 175 ALA A N 1
ATOM 1266 C CA . ALA A 1 175 ? 19.547 9.055 -29.678 1.00 98.50 175 ALA A CA 1
ATOM 1267 C C . ALA A 1 175 ? 20.480 9.406 -30.861 1.00 98.50 175 ALA A C 1
ATOM 1269 O O . ALA A 1 175 ? 20.179 8.990 -31.983 1.00 98.50 175 ALA A O 1
ATOM 1270 N N . PRO A 1 176 ? 21.631 10.090 -30.681 1.00 98.31 176 PRO A N 1
ATOM 1271 C CA . PRO A 1 176 ? 22.522 10.419 -31.799 1.00 98.31 176 PRO A CA 1
ATOM 1272 C C . PRO A 1 176 ? 23.223 9.201 -32.417 1.00 98.31 176 PRO A C 1
ATOM 1274 O O . PRO A 1 176 ? 23.611 9.235 -33.586 1.00 98.31 176 PRO A O 1
ATOM 1277 N N . ALA A 1 177 ? 23.445 8.126 -31.657 1.00 98.19 177 ALA A N 1
ATOM 1278 C CA . ALA A 1 177 ? 23.996 6.890 -32.208 1.00 98.19 177 ALA A CA 1
ATOM 1279 C C . ALA A 1 177 ? 22.946 6.164 -33.058 1.00 98.19 177 ALA A C 1
ATOM 1281 O O . ALA A 1 177 ? 23.247 5.748 -34.175 1.00 98.19 177 ALA A O 1
ATOM 1282 N N . VAL A 1 178 ? 21.705 6.094 -32.565 1.00 98.25 178 VAL A N 1
ATOM 1283 C CA . VAL A 1 178 ? 20.571 5.527 -33.306 1.00 98.25 178 VAL A CA 1
ATOM 1284 C C . VAL A 1 178 ? 20.314 6.310 -34.595 1.00 98.25 178 VAL A C 1
ATOM 1286 O O . VAL A 1 178 ? 20.167 5.695 -35.645 1.00 98.25 178 VAL A O 1
ATOM 1289 N N . ALA A 1 179 ? 20.338 7.647 -34.555 1.00 98.12 179 ALA A N 1
ATOM 1290 C CA . ALA A 1 179 ? 20.176 8.487 -35.745 1.00 98.12 179 ALA A CA 1
ATOM 1291 C C . ALA A 1 179 ? 21.210 8.159 -36.835 1.00 98.12 179 ALA A C 1
ATOM 1293 O O . ALA A 1 179 ? 20.840 7.848 -37.964 1.00 98.12 179 ALA A O 1
ATOM 1294 N N . ARG A 1 180 ? 22.498 8.116 -36.472 1.00 98.44 180 ARG A N 1
ATOM 1295 C CA . ARG A 1 180 ? 23.584 7.771 -37.405 1.00 98.44 180 ARG A CA 1
ATOM 1296 C C . ARG A 1 180 ? 23.473 6.348 -37.947 1.00 98.44 180 ARG A C 1
ATOM 1298 O O . ARG A 1 180 ? 23.769 6.109 -39.114 1.00 98.44 180 ARG A O 1
ATOM 1305 N N . PHE A 1 181 ? 23.053 5.399 -37.112 1.00 98.44 181 PHE A N 1
ATOM 1306 C CA . PHE A 1 181 ? 22.819 4.026 -37.550 1.00 98.44 181 PHE A CA 1
ATOM 1307 C C . PHE A 1 181 ? 21.682 3.949 -38.577 1.00 98.44 181 PHE A C 1
ATOM 1309 O O . PHE A 1 181 ? 21.841 3.313 -39.616 1.00 98.44 181 PHE A O 1
ATOM 1316 N N . MET A 1 182 ? 20.564 4.639 -38.327 1.00 98.56 182 MET A N 1
ATOM 1317 C CA . MET A 1 182 ? 19.448 4.700 -39.274 1.00 98.56 182 MET A CA 1
ATOM 1318 C C . MET A 1 182 ? 19.864 5.343 -40.603 1.00 98.56 182 MET A C 1
ATOM 1320 O O . MET A 1 182 ? 19.534 4.814 -41.659 1.00 98.56 182 MET A O 1
ATOM 1324 N N . GLU A 1 183 ? 20.628 6.439 -40.571 1.00 98.38 183 GLU A N 1
ATOM 1325 C CA . GLU A 1 183 ? 21.182 7.065 -41.782 1.00 98.38 183 GLU A CA 1
ATOM 1326 C C . GLU A 1 183 ? 22.062 6.088 -42.578 1.00 98.38 183 GLU A C 1
ATOM 1328 O O . GLU A 1 183 ? 21.923 5.971 -43.797 1.00 98.38 183 GLU A O 1
ATOM 1333 N N . ALA A 1 184 ? 22.932 5.338 -41.895 1.00 98.31 184 ALA A N 1
ATOM 1334 C CA . ALA A 1 184 ? 23.793 4.346 -42.531 1.00 98.31 184 AL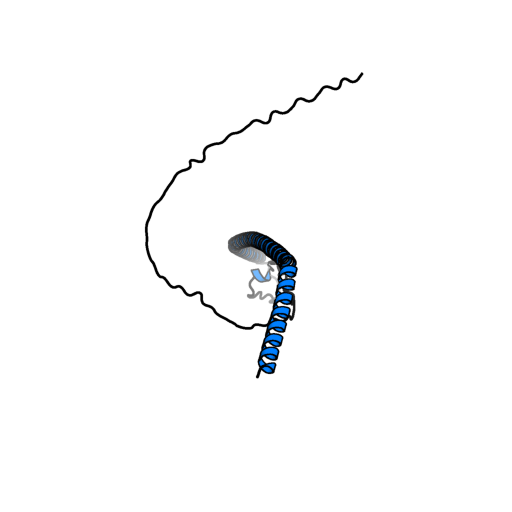A A CA 1
ATOM 1335 C C . ALA A 1 184 ? 22.998 3.194 -43.171 1.00 98.31 184 ALA A C 1
ATOM 1337 O O . ALA A 1 184 ? 23.322 2.774 -44.282 1.00 98.31 184 ALA A O 1
ATOM 1338 N N . GLU A 1 185 ? 21.943 2.704 -42.516 1.00 98.19 185 GLU A N 1
ATOM 1339 C CA . GLU A 1 185 ? 21.070 1.656 -43.065 1.00 98.19 185 GLU A CA 1
ATOM 1340 C C . GLU A 1 185 ? 20.272 2.138 -44.288 1.00 98.19 185 GLU A C 1
ATOM 1342 O O . GLU A 1 185 ? 20.105 1.388 -45.255 1.00 98.19 185 GLU A O 1
ATOM 1347 N N . VAL A 1 186 ? 19.853 3.409 -44.317 1.00 98.56 186 VAL A N 1
ATOM 1348 C CA . VAL A 1 186 ? 19.234 4.010 -45.511 1.00 98.56 186 VAL A CA 1
ATOM 1349 C C . VAL A 1 186 ? 20.221 4.031 -46.678 1.00 98.56 186 VAL A C 1
ATOM 1351 O O . VAL A 1 186 ? 19.885 3.579 -47.773 1.00 98.56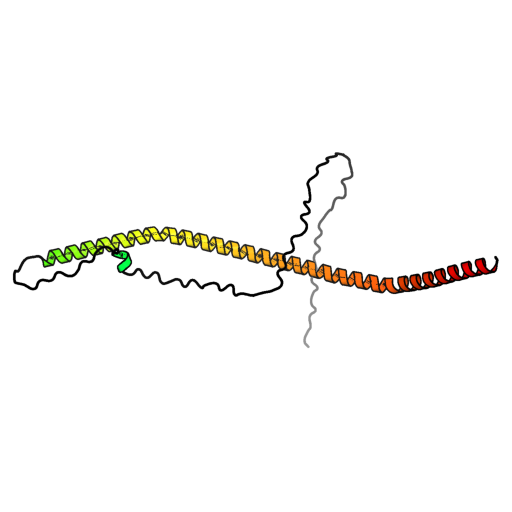 186 VAL A O 1
ATOM 1354 N N . LEU A 1 187 ? 21.453 4.498 -46.455 1.00 98.25 187 LEU A N 1
ATOM 1355 C CA . LEU A 1 187 ? 22.489 4.524 -47.494 1.00 98.25 187 LEU A CA 1
ATOM 1356 C C . LEU A 1 187 ? 22.848 3.116 -47.981 1.00 98.25 187 LEU A C 1
ATOM 1358 O O . LEU A 1 187 ? 23.008 2.889 -49.181 1.00 98.25 187 LEU A O 1
ATOM 1362 N N . ARG A 1 188 ? 22.928 2.149 -47.064 1.00 98.25 188 ARG A N 1
ATOM 1363 C CA . ARG A 1 188 ? 23.155 0.739 -47.391 1.00 98.25 188 ARG A CA 1
ATOM 1364 C C . ARG A 1 188 ? 22.046 0.183 -48.282 1.00 98.25 188 ARG A C 1
ATOM 1366 O O . ARG A 1 188 ? 22.349 -0.466 -49.281 1.00 98.25 188 ARG A O 1
ATOM 1373 N N . SER A 1 189 ? 20.789 0.470 -47.950 1.00 98.12 189 SER A N 1
ATOM 1374 C CA . SER A 1 189 ? 19.626 0.052 -48.740 1.00 98.12 189 SER A CA 1
ATOM 1375 C C . SER A 1 189 ? 19.655 0.668 -50.142 1.00 98.12 189 SER A C 1
ATOM 1377 O O . SER A 1 189 ? 19.446 -0.028 -51.132 1.00 98.12 189 SER A O 1
ATOM 1379 N N . GLN A 1 190 ? 19.993 1.957 -50.253 1.00 97.88 190 GLN A N 1
ATOM 1380 C CA . GLN A 1 190 ? 20.145 2.633 -51.548 1.00 97.88 190 GLN A CA 1
ATOM 1381 C C . GLN A 1 190 ? 21.248 2.000 -52.404 1.00 97.88 190 GLN A C 1
ATOM 1383 O O . GLN A 1 190 ? 21.063 1.801 -53.604 1.00 97.88 190 GLN A O 1
ATOM 1388 N N . LEU A 1 191 ? 22.383 1.648 -51.793 1.00 97.94 191 LEU A N 1
ATOM 1389 C CA . LEU A 1 191 ? 23.488 0.993 -52.489 1.00 97.94 191 LEU A CA 1
ATOM 1390 C C . LEU A 1 191 ? 23.101 -0.408 -52.975 1.00 97.94 191 LEU A C 1
ATOM 1392 O O . LEU A 1 191 ? 23.461 -0.779 -54.091 1.00 97.94 191 LEU A O 1
ATOM 1396 N N . GLN A 1 192 ? 22.347 -1.165 -52.174 1.00 98.00 192 GLN A N 1
ATOM 1397 C CA . GLN A 1 192 ? 21.817 -2.468 -52.582 1.00 98.00 192 GLN A CA 1
ATOM 1398 C C . GLN A 1 192 ? 20.908 -2.339 -53.807 1.00 98.00 192 GLN A C 1
ATOM 1400 O O . GLN A 1 192 ? 21.168 -2.999 -54.810 1.00 98.00 192 GLN A O 1
ATOM 1405 N N . VAL A 1 193 ? 19.934 -1.425 -53.783 1.00 97.69 193 VAL A N 1
ATOM 1406 C CA . VAL A 1 193 ? 19.039 -1.180 -54.929 1.00 97.69 193 VAL A CA 1
ATOM 1407 C C . VAL A 1 193 ? 19.831 -0.783 -56.178 1.00 97.69 193 VAL A C 1
ATOM 1409 O O . VAL A 1 193 ? 19.668 -1.389 -57.234 1.00 97.69 193 VAL A O 1
ATOM 1412 N N . A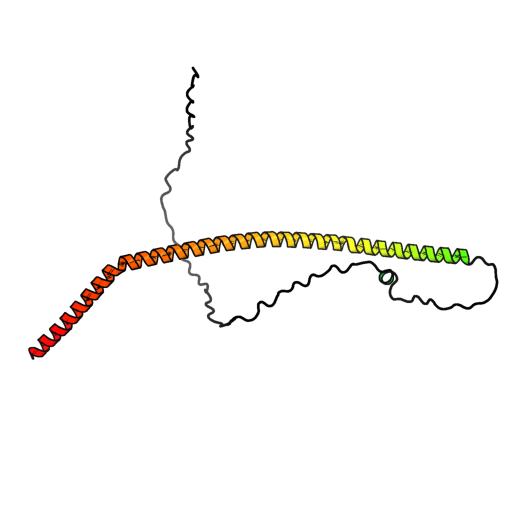LA A 1 194 ? 20.762 0.169 -56.055 1.00 97.00 194 ALA A N 1
ATOM 1413 C CA . ALA A 1 194 ? 21.598 0.587 -57.179 1.00 97.00 194 ALA A CA 1
ATOM 1414 C C . ALA A 1 194 ? 22.451 -0.568 -57.737 1.00 97.00 194 ALA A C 1
ATOM 1416 O O . ALA A 1 194 ? 22.651 -0.672 -58.948 1.00 97.00 194 ALA A O 1
ATOM 1417 N N . SER A 1 195 ? 22.950 -1.453 -56.869 1.00 97.06 195 SER A N 1
ATOM 1418 C CA . SER A 1 195 ? 23.719 -2.625 -57.292 1.00 97.06 195 SER A CA 1
ATOM 1419 C C . SER A 1 195 ? 22.868 -3.637 -58.065 1.00 97.06 195 SER A C 1
ATOM 1421 O O . SER A 1 195 ? 23.330 -4.173 -59.071 1.00 97.06 195 SER A O 1
A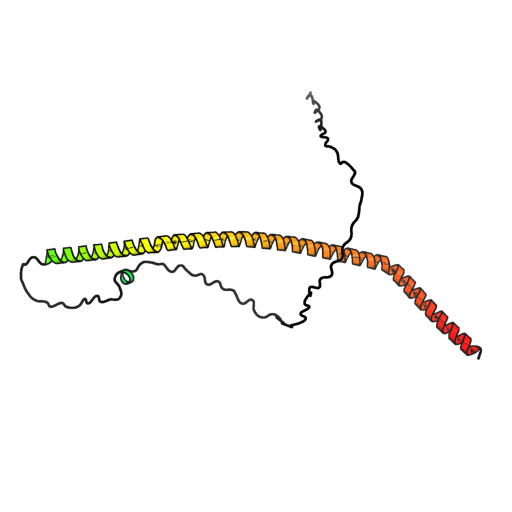TOM 1423 N N . GLU A 1 196 ? 21.616 -3.851 -57.653 1.00 97.00 196 GLU A N 1
ATOM 1424 C CA . GLU A 1 196 ? 20.669 -4.716 -58.358 1.00 97.00 196 GLU A CA 1
ATOM 1425 C C . GLU A 1 196 ? 20.311 -4.151 -59.736 1.00 97.00 196 GLU A C 1
ATOM 1427 O O . GLU A 1 196 ? 20.292 -4.888 -60.722 1.00 97.00 196 GLU A O 1
ATOM 1432 N N . ASP A 1 197 ? 20.099 -2.840 -59.839 1.00 96.44 197 ASP A N 1
ATOM 1433 C CA . ASP A 1 197 ? 19.799 -2.190 -61.116 1.00 96.44 197 ASP A CA 1
ATOM 1434 C C . ASP A 1 197 ? 20.984 -2.248 -62.091 1.00 96.44 197 ASP A C 1
ATOM 1436 O O . ASP A 1 197 ? 20.800 -2.495 -63.285 1.00 96.44 197 ASP A O 1
ATOM 1440 N N . LEU A 1 198 ? 22.219 -2.114 -61.597 1.00 95.88 198 LEU A N 1
ATOM 1441 C CA . LEU A 1 198 ? 23.418 -2.317 -62.415 1.00 95.88 198 LEU A CA 1
ATOM 1442 C C . LEU A 1 198 ? 23.568 -3.764 -62.896 1.00 95.88 198 LEU A C 1
ATOM 1444 O O . LEU A 1 198 ? 24.062 -3.985 -64.002 1.00 95.88 198 LEU A O 1
ATOM 1448 N N . LEU A 1 199 ? 23.169 -4.746 -62.083 1.00 95.69 199 LEU A N 1
ATOM 1449 C CA . LEU A 1 199 ? 23.134 -6.145 -62.509 1.00 95.69 199 LEU A CA 1
ATOM 1450 C C . LEU A 1 199 ? 22.089 -6.352 -63.609 1.00 95.69 199 LEU A C 1
ATOM 1452 O O . LEU A 1 199 ? 22.398 -6.995 -64.607 1.00 95.69 199 LEU A O 1
ATOM 1456 N N . ARG A 1 200 ? 20.899 -5.751 -63.482 1.00 94.06 200 ARG A N 1
ATOM 1457 C CA . ARG A 1 200 ? 19.857 -5.794 -64.522 1.00 94.06 200 ARG A CA 1
ATOM 1458 C C . ARG A 1 200 ? 20.311 -5.170 -65.839 1.00 94.06 200 ARG A C 1
ATOM 1460 O O . ARG A 1 200 ? 19.983 -5.708 -66.882 1.00 94.06 200 ARG A O 1
ATOM 1467 N N . LEU A 1 201 ? 21.081 -4.079 -65.807 1.00 93.50 201 LEU A N 1
ATOM 1468 C CA . LEU A 1 201 ? 21.585 -3.419 -67.020 1.00 93.50 201 LEU A CA 1
ATOM 1469 C C . LEU A 1 201 ? 22.633 -4.236 -67.796 1.00 93.50 201 LEU A C 1
ATOM 1471 O O . LEU A 1 201 ? 22.909 -3.931 -68.954 1.00 93.50 201 LEU A O 1
ATOM 1475 N N . LYS A 1 202 ? 23.284 -5.205 -67.145 1.00 88.94 202 LYS A N 1
ATOM 1476 C CA . LYS A 1 202 ? 24.333 -6.043 -67.751 1.00 88.94 202 LYS A CA 1
ATOM 1477 C C . LYS A 1 202 ? 23.792 -7.308 -68.425 1.00 88.94 202 LYS A C 1
ATOM 1479 O O . LYS A 1 202 ? 24.574 -7.991 -69.087 1.00 88.94 202 LYS A O 1
ATOM 1484 N N . HIS A 1 203 ? 22.515 -7.623 -68.229 1.00 71.94 203 HIS A N 1
ATOM 1485 C CA . HIS A 1 203 ? 21.815 -8.757 -68.831 1.00 71.94 203 HIS A CA 1
ATOM 1486 C C . HIS A 1 203 ? 20.907 -8.287 -69.966 1.00 71.94 203 HIS A C 1
ATOM 1488 O O . HIS A 1 203 ? 20.786 -9.058 -70.943 1.00 71.94 203 HIS A O 1
#

Sequence (203 aa):
HVEMRPAKPVKRGASGGDGAKMGIMRDAGASSDEGESAIALVSDSELSFGGVGLSRFGVPAATPSSMTPTLAGVLGAGRVRMLGSPAGDQSGSPASMQSSSAVFAQVLKVVASLQGQLQESEPLVFDLQAKADSLEEKRRLLLRRAEHAERDRDVAVHRCTEGEASARRAREEAAPAVARFMEAEVLRSQLQVASEDLLRLKH

pLDDT: mean 72.4, std 25.56, range [31.06, 98.75]

Organism: Polarella glacialis (NCBI:txid89957)

Foldseek 3Di:
DDDDDDDDDDDDDDDDDDDDDDDDDDDDDDDDDDDDDDPDDDDDDDDDPDDDDPDDPPPPPPDPPPPPPDVDNLVPPDDPPPDDDDDDDDDDDDVVVVVVVVVVVVVVSSVVSVVVVVVVVVVVVVVVVVVVVVVVVVVVVVVVVVVVVVVVVVVVVVVVVVVVVVVVVVCVVCVVVVVVVVVVVVVVVVVVVVVVVVVVVVD

Radius of gyration: 46.85 Å; chains: 1; bounding box: 110×82×133 Å